Protein AF-A0A183TNG3-F1 (afdb_monomer)

Structure (mmCIF, N/CA/C/O backbone):
data_AF-A0A183TNG3-F1
#
_entry.id   AF-A0A183TNG3-F1
#
loop_
_atom_site.group_PDB
_atom_site.id
_atom_site.type_symbol
_atom_site.label_atom_id
_atom_site.label_alt_id
_atom_site.label_comp_id
_atom_site.label_asym_id
_atom_site.label_entity_id
_atom_site.label_seq_id
_atom_site.pdbx_PDB_ins_code
_atom_site.Cartn_x
_atom_site.Cartn_y
_atom_site.Cartn_z
_atom_site.occupancy
_atom_site.B_iso_or_equiv
_atom_site.auth_seq_id
_atom_site.auth_comp_id
_atom_site.auth_asym_id
_atom_site.auth_atom_id
_atom_site.pdbx_PDB_model_num
ATOM 1 N N . MET A 1 1 ? -31.917 -1.872 31.172 1.00 56.81 1 MET A N 1
ATOM 2 C CA . MET A 1 1 ? -31.545 -2.185 32.571 1.00 56.81 1 MET A CA 1
ATOM 3 C C . MET A 1 1 ? -32.582 -3.014 33.336 1.00 56.81 1 MET A C 1
ATOM 5 O O . MET A 1 1 ? -32.171 -3.814 34.157 1.00 56.81 1 MET A O 1
ATOM 9 N N . GLN A 1 2 ? -33.892 -2.928 33.056 1.00 56.03 2 GLN A N 1
ATOM 10 C CA . GLN A 1 2 ? -34.900 -3.780 33.730 1.00 56.03 2 GLN A CA 1
ATOM 11 C C . GLN A 1 2 ? -35.014 -5.216 33.170 1.00 56.03 2 GLN A C 1
ATOM 13 O O . GLN A 1 2 ? -35.558 -6.089 33.836 1.00 56.03 2 GLN A O 1
ATOM 18 N N . ALA A 1 3 ? -34.469 -5.482 31.977 1.00 56.34 3 ALA A N 1
ATOM 19 C CA . ALA A 1 3 ? -34.586 -6.781 31.306 1.00 56.34 3 ALA A CA 1
ATOM 20 C C . ALA A 1 3 ? -33.763 -7.918 31.953 1.00 56.34 3 ALA A C 1
ATOM 22 O O . ALA A 1 3 ? -34.079 -9.079 31.736 1.00 56.34 3 ALA A O 1
ATOM 23 N N . LEU A 1 4 ? -32.747 -7.606 32.771 1.00 55.75 4 LEU A N 1
ATOM 24 C CA . LEU A 1 4 ? -31.912 -8.611 33.455 1.00 55.75 4 LEU A CA 1
ATOM 25 C C . LEU A 1 4 ? -32.475 -9.053 34.820 1.00 55.75 4 LEU A C 1
ATOM 27 O O . LEU A 1 4 ? -31.998 -10.025 35.394 1.00 55.75 4 LEU A O 1
ATOM 31 N N . ARG A 1 5 ? -33.498 -8.361 35.342 1.00 50.88 5 ARG A N 1
ATOM 32 C CA . ARG A 1 5 ? -34.121 -8.648 36.650 1.00 50.88 5 ARG A CA 1
ATOM 33 C C . ARG A 1 5 ? -35.187 -9.754 36.579 1.00 50.88 5 ARG A C 1
ATOM 35 O O . ARG A 1 5 ? -35.752 -10.124 37.599 1.00 50.88 5 ARG A O 1
ATOM 42 N N . GLY A 1 6 ? -35.499 -10.247 35.377 1.00 52.78 6 GLY A N 1
ATOM 43 C CA . GLY A 1 6 ? -36.615 -11.167 35.137 1.00 52.78 6 GLY A CA 1
ATOM 44 C C . GLY A 1 6 ? -36.353 -12.635 35.486 1.00 52.78 6 GLY A C 1
ATOM 45 O O . GLY A 1 6 ? -37.317 -13.373 35.650 1.00 52.78 6 GLY A O 1
ATOM 46 N N . GLU A 1 7 ? -35.091 -13.064 35.615 1.00 54.31 7 GLU A N 1
ATOM 47 C CA . GLU A 1 7 ? -34.759 -14.504 35.665 1.00 54.31 7 GLU A CA 1
ATOM 48 C C . GLU A 1 7 ? -33.792 -14.905 36.797 1.00 54.31 7 GLU A C 1
ATOM 50 O O . GLU A 1 7 ? -33.682 -16.080 37.136 1.00 54.31 7 GLU A O 1
ATOM 55 N N . LEU A 1 8 ? -33.165 -13.934 37.468 1.00 57.00 8 LEU A N 1
ATOM 56 C CA . LEU A 1 8 ? -32.415 -14.134 38.709 1.00 57.00 8 LEU A CA 1
ATOM 57 C C . LEU A 1 8 ? -32.954 -13.156 39.758 1.00 57.00 8 LEU A C 1
ATOM 59 O O . LEU A 1 8 ? -32.945 -11.946 39.541 1.00 57.00 8 LEU A O 1
ATOM 63 N N . GLN A 1 9 ? -33.427 -13.683 40.891 1.00 64.44 9 GLN A N 1
ATOM 64 C CA . GLN A 1 9 ? -33.827 -12.928 42.089 1.00 64.44 9 GLN A CA 1
ATOM 65 C C . GLN A 1 9 ? -32.591 -12.267 42.728 1.00 64.44 9 GLN A C 1
ATOM 67 O O . GLN A 1 9 ? -32.128 -12.674 43.791 1.00 64.44 9 GLN A O 1
ATOM 72 N N . ILE A 1 10 ? -31.987 -11.303 42.035 1.00 74.62 10 ILE A N 1
ATOM 73 C CA . ILE A 1 10 ? -30.853 -10.530 42.536 1.00 74.62 10 ILE A CA 1
ATOM 74 C C . ILE A 1 10 ? -31.418 -9.516 43.524 1.00 74.62 10 ILE A C 1
ATOM 76 O O . ILE A 1 10 ? -32.287 -8.719 43.165 1.00 74.62 10 ILE A O 1
ATOM 80 N N . ASP A 1 11 ? -30.931 -9.570 44.762 1.00 83.31 11 ASP A N 1
ATOM 81 C CA . ASP A 1 11 ? -31.281 -8.598 45.791 1.00 83.31 11 ASP A CA 1
ATOM 82 C C . ASP A 1 11 ? -30.933 -7.177 45.324 1.00 83.31 11 ASP A C 1
ATOM 84 O O . ASP A 1 11 ? -29.882 -6.948 44.715 1.00 83.31 11 ASP A O 1
ATOM 88 N N . ASP A 1 12 ? -31.809 -6.211 45.606 1.00 83.31 12 ASP A N 1
ATOM 89 C CA . ASP A 1 12 ? -31.650 -4.840 45.109 1.00 83.31 12 ASP A CA 1
ATOM 90 C C . ASP A 1 12 ? -30.337 -4.208 45.601 1.00 83.31 12 ASP A C 1
ATOM 92 O O . ASP A 1 12 ? -29.764 -3.367 44.906 1.00 83.31 12 ASP A O 1
ATOM 96 N N . LYS A 1 13 ? -29.815 -4.644 46.756 1.00 85.88 13 LYS A N 1
ATOM 97 C CA . LYS A 1 13 ? -28.507 -4.222 47.265 1.00 85.88 13 LYS A CA 1
ATOM 98 C C . LYS A 1 13 ? -27.362 -4.723 46.385 1.00 85.88 13 LYS A C 1
ATOM 100 O O . LYS A 1 13 ? -26.521 -3.931 45.973 1.00 85.88 13 LYS A O 1
ATOM 105 N N . LEU A 1 14 ? -27.366 -6.012 46.043 1.00 84.75 14 LEU A N 1
ATOM 106 C CA . LEU A 1 14 ? -26.350 -6.614 45.172 1.00 84.75 14 LEU A CA 1
ATOM 107 C C . LEU A 1 14 ? -26.392 -6.008 43.768 1.00 84.75 14 LEU A C 1
ATOM 109 O O . LEU A 1 14 ? -25.353 -5.774 43.155 1.00 84.75 14 LEU A O 1
ATOM 113 N N . PHE A 1 15 ? -27.589 -5.702 43.266 1.00 87.12 15 PHE A N 1
ATOM 114 C CA . PHE A 1 15 ? -27.732 -5.034 41.977 1.00 87.12 15 PHE A CA 1
ATOM 115 C C . PHE A 1 15 ? -27.116 -3.629 41.993 1.00 87.12 15 PHE A C 1
ATOM 117 O O . PHE A 1 15 ? -26.444 -3.248 41.037 1.00 87.12 15 PHE A O 1
ATOM 124 N N . LYS A 1 16 ? -27.327 -2.856 43.067 1.00 88.25 16 LYS A N 1
ATOM 125 C CA . LYS A 1 16 ? -26.721 -1.525 43.229 1.00 88.25 16 LYS A CA 1
ATOM 126 C C . LYS A 1 16 ? -25.197 -1.607 43.295 1.00 88.25 16 LYS A C 1
ATOM 128 O O . LYS A 1 16 ? -24.540 -0.822 42.621 1.00 88.25 16 LYS A O 1
ATOM 133 N N . GLU A 1 17 ? -24.646 -2.560 44.047 1.00 89.00 17 GLU A N 1
ATOM 134 C CA . GLU A 1 17 ? -23.194 -2.772 44.145 1.00 89.00 17 GLU A CA 1
ATOM 135 C C . GLU A 1 17 ? -22.581 -3.101 42.778 1.00 89.00 17 GLU A C 1
ATOM 137 O O . GLU A 1 17 ? -21.675 -2.398 42.329 1.00 89.00 17 GLU A O 1
ATOM 142 N N . LEU A 1 18 ? -23.139 -4.088 42.069 1.00 89.75 18 LEU A N 1
ATOM 143 C CA . LEU A 1 18 ? -22.680 -4.449 40.727 1.00 89.75 18 LEU A CA 1
ATOM 144 C C . LEU A 1 18 ? -22.829 -3.281 39.750 1.00 89.75 18 LEU A C 1
ATOM 146 O O . LEU A 1 18 ? -21.926 -3.012 38.967 1.00 89.75 18 LEU A O 1
ATOM 150 N N . PHE A 1 19 ? -23.948 -2.559 39.789 1.00 89.62 19 PHE A N 1
ATOM 151 C CA . PHE A 1 19 ? -24.160 -1.414 38.910 1.00 89.62 19 PHE A CA 1
ATOM 152 C C . PHE A 1 19 ? -23.112 -0.317 39.136 1.00 89.62 19 PHE A C 1
ATOM 154 O O . PHE A 1 19 ? -22.574 0.210 38.166 1.00 89.62 19 PHE A O 1
ATOM 161 N N . LEU A 1 20 ? -22.787 -0.009 40.394 1.00 89.94 20 LEU A N 1
ATOM 162 C CA . LEU A 1 20 ? -21.773 0.984 40.748 1.00 89.94 20 LEU A CA 1
ATOM 163 C C . LEU A 1 20 ? -20.360 0.554 40.338 1.00 89.94 20 LEU A C 1
ATOM 165 O O . LEU A 1 20 ? -19.587 1.405 39.907 1.00 89.94 20 LEU A O 1
ATOM 169 N N . GLU A 1 21 ? -20.027 -0.736 40.436 1.00 90.44 21 GLU A N 1
ATOM 170 C CA . GLU A 1 21 ? -18.726 -1.279 40.011 1.00 90.44 21 GLU A CA 1
ATOM 171 C C . GLU A 1 21 ? -18.459 -1.075 38.511 1.00 90.44 21 GLU A C 1
ATOM 173 O O . GLU A 1 21 ? -17.318 -0.886 38.097 1.00 90.44 21 GLU A O 1
ATOM 178 N N . HIS A 1 22 ? -19.511 -1.058 37.689 1.00 88.06 22 HIS A N 1
ATOM 179 C CA . HIS A 1 22 ? -19.392 -0.880 36.240 1.00 88.06 22 HIS A CA 1
ATOM 180 C C . HIS A 1 22 ? -19.332 0.593 35.799 1.00 88.06 22 HIS A C 1
ATOM 182 O O . HIS A 1 22 ? -19.188 0.866 34.604 1.00 88.06 22 HIS A O 1
ATOM 188 N N . LEU A 1 23 ? -19.461 1.552 36.722 1.00 89.44 23 LEU A N 1
ATOM 189 C CA . LEU A 1 23 ? -19.394 2.977 36.407 1.00 89.44 23 LEU A CA 1
ATOM 190 C C . LEU A 1 23 ? -17.958 3.513 36.526 1.00 89.44 23 LEU A C 1
ATOM 192 O O . LEU A 1 23 ? -17.181 3.031 37.348 1.00 89.44 23 LEU A O 1
ATOM 196 N N . PRO A 1 24 ? -17.593 4.556 35.755 1.00 89.50 24 PRO A N 1
ATOM 197 C CA . PRO A 1 24 ? -16.332 5.264 35.954 1.00 89.50 24 PRO A CA 1
ATOM 198 C C . PRO A 1 24 ? -16.188 5.759 37.398 1.00 89.50 24 PRO A C 1
ATOM 200 O O . PRO A 1 24 ? -17.165 6.222 37.991 1.00 89.50 24 PRO A O 1
ATOM 203 N N . THR A 1 25 ? -14.969 5.721 37.942 1.00 87.81 25 THR A N 1
ATOM 204 C CA . THR A 1 25 ? -14.667 6.020 39.356 1.00 87.81 25 THR A CA 1
ATOM 205 C C . THR A 1 25 ? -15.239 7.362 39.826 1.00 8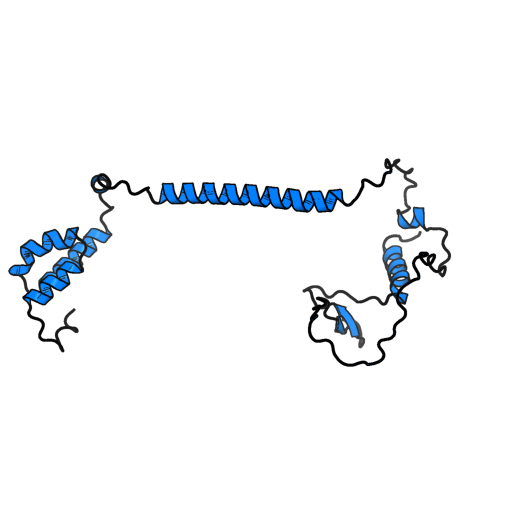7.81 25 THR A C 1
ATOM 207 O O . THR A 1 25 ? -15.785 7.463 40.924 1.00 87.81 25 THR A O 1
ATOM 210 N N . ASP A 1 26 ? -15.200 8.385 38.976 1.00 87.25 26 ASP A N 1
ATOM 211 C CA . ASP A 1 26 ? -15.734 9.715 39.290 1.00 87.25 26 ASP A CA 1
ATOM 212 C C . ASP A 1 26 ? -17.260 9.708 39.491 1.00 87.25 26 ASP A C 1
ATOM 214 O O . ASP A 1 26 ? -17.791 10.418 40.340 1.00 87.25 26 ASP A O 1
ATOM 218 N N . VAL A 1 27 ? -17.980 8.878 38.732 1.00 90.94 27 VAL A N 1
ATOM 219 C CA . VAL A 1 27 ? -19.432 8.706 38.873 1.00 90.94 27 VAL A CA 1
ATOM 220 C C . VAL A 1 27 ? -19.736 7.784 40.053 1.00 90.94 27 VAL A C 1
ATOM 222 O O . VAL A 1 27 ? -20.628 8.072 40.849 1.00 90.94 27 VAL A O 1
ATOM 225 N N . GLN A 1 28 ? -18.963 6.706 40.207 1.00 92.38 28 GLN A N 1
ATOM 226 C CA . GLN A 1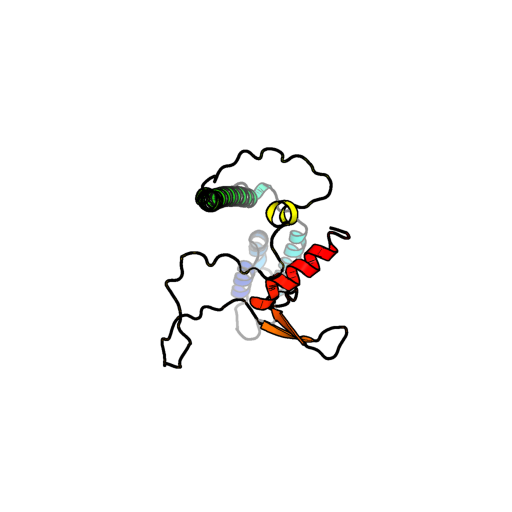 28 ? -19.108 5.735 41.289 1.00 92.38 28 GLN A CA 1
ATOM 227 C C . GLN A 1 28 ? -18.952 6.387 42.669 1.00 92.38 28 GLN A C 1
ATOM 229 O O . GLN A 1 28 ? -19.774 6.144 43.545 1.00 92.38 28 GLN A O 1
ATOM 234 N N . THR A 1 29 ? -17.942 7.239 42.866 1.00 88.19 29 THR A N 1
ATOM 235 C CA . THR A 1 29 ? -17.688 7.921 44.151 1.00 88.19 29 THR A CA 1
ATOM 236 C C . THR A 1 29 ? -18.855 8.803 44.593 1.00 88.19 29 THR A C 1
ATOM 238 O O . THR A 1 29 ? -19.233 8.791 45.763 1.00 88.19 29 THR A O 1
ATOM 241 N N . ILE A 1 30 ? -19.469 9.528 43.657 1.00 89.81 30 ILE A N 1
ATOM 242 C CA . ILE A 1 30 ? -20.620 10.393 43.931 1.00 89.81 30 ILE A CA 1
ATOM 243 C C . ILE A 1 30 ? -21.865 9.539 44.191 1.00 89.81 30 ILE A C 1
ATOM 245 O O . ILE A 1 30 ? -22.558 9.730 45.192 1.00 89.81 30 ILE A O 1
ATOM 249 N N . LEU A 1 31 ? -22.139 8.567 43.318 1.00 90.75 31 LEU A N 1
ATOM 250 C CA . LEU A 1 31 ? -23.351 7.758 43.396 1.00 90.75 31 LEU A CA 1
ATOM 251 C C . LEU A 1 31 ? -23.341 6.751 44.545 1.00 90.75 31 LEU A C 1
ATOM 253 O O . LEU A 1 31 ? -24.411 6.467 45.074 1.00 90.75 31 LEU A O 1
ATOM 257 N N . ALA A 1 32 ? -22.178 6.259 44.979 1.00 87.31 32 ALA A N 1
ATOM 258 C CA . ALA A 1 32 ? -22.066 5.357 46.125 1.00 87.31 32 ALA A CA 1
ATOM 259 C C . ALA A 1 32 ? -22.711 5.962 47.379 1.00 87.31 32 ALA A C 1
ATOM 261 O O . ALA A 1 32 ? -23.459 5.270 48.066 1.00 87.31 32 ALA A O 1
ATOM 262 N N . SER A 1 33 ? -22.521 7.268 47.604 1.00 85.81 33 SER A N 1
ATOM 263 C CA . SER A 1 33 ? -23.080 7.983 48.759 1.00 85.81 33 SER A CA 1
ATOM 264 C C . SER A 1 33 ? -24.608 8.133 48.740 1.00 85.81 33 SER A C 1
ATOM 266 O O . SER A 1 33 ? -25.219 8.219 49.797 1.00 85.81 33 SER A O 1
ATOM 268 N N . VAL A 1 34 ? -25.231 8.147 47.556 1.00 84.69 34 VAL A N 1
ATOM 269 C CA . VAL A 1 34 ? -26.684 8.364 47.377 1.00 84.69 34 VAL A CA 1
ATOM 270 C C . VAL A 1 34 ? -27.412 7.056 47.022 1.00 84.69 34 VAL A C 1
ATOM 272 O O . VAL A 1 34 ? -28.636 7.004 46.920 1.00 84.69 34 VAL A O 1
ATOM 275 N N . SER A 1 35 ? -26.664 5.973 46.796 1.00 82.88 35 SER A N 1
ATOM 276 C CA . SER A 1 35 ? -27.204 4.709 46.292 1.00 82.88 35 SER A CA 1
ATOM 277 C C . SER A 1 35 ? -28.127 3.996 47.282 1.00 82.88 35 SER A C 1
ATOM 279 O O . SER A 1 35 ? -29.057 3.308 46.850 1.00 82.88 35 SER A O 1
ATOM 281 N N . GLU A 1 36 ? -27.921 4.166 48.590 1.00 83.31 36 GLU A N 1
ATOM 282 C CA . GLU A 1 36 ? -28.738 3.529 49.631 1.00 83.31 36 GLU A CA 1
ATOM 283 C C . GLU A 1 36 ? -30.183 4.057 49.613 1.00 83.31 36 GLU A C 1
ATOM 285 O O . GLU A 1 36 ? -31.122 3.258 49.623 1.00 83.31 36 GLU A O 1
ATOM 290 N N . ASP A 1 37 ? -30.360 5.366 49.420 1.00 80.31 37 ASP A N 1
ATOM 291 C CA . ASP A 1 37 ? -31.653 6.061 49.515 1.00 80.31 37 ASP A CA 1
ATOM 292 C C . ASP A 1 37 ? -32.506 6.013 48.234 1.00 80.31 37 ASP A C 1
ATOM 294 O O . ASP A 1 37 ? -33.668 6.428 48.227 1.00 80.31 37 ASP A O 1
ATOM 298 N N . LEU A 1 38 ? -31.952 5.522 47.121 1.00 84.38 38 LEU A N 1
ATOM 299 C CA . LEU A 1 38 ? -32.595 5.592 45.806 1.00 84.38 38 LEU A CA 1
ATOM 300 C C . LEU A 1 38 ? -33.002 4.229 45.247 1.00 84.38 38 LEU A C 1
ATOM 302 O O . LEU A 1 38 ? -32.375 3.199 45.493 1.00 84.38 38 LEU A O 1
ATOM 306 N N . SER A 1 39 ? -34.056 4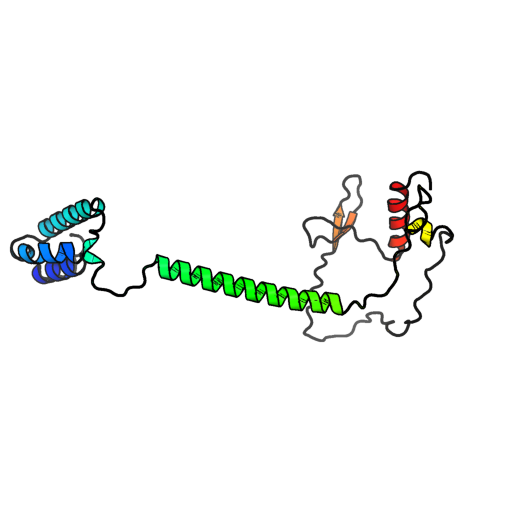.222 44.427 1.00 89.19 39 SER A N 1
ATOM 307 C CA . SER A 1 39 ? -34.421 3.044 43.637 1.00 89.19 39 SER A CA 1
ATOM 308 C C . SER A 1 39 ? -33.413 2.809 42.509 1.00 89.19 39 SER A C 1
ATOM 310 O O . SER A 1 39 ? -32.832 3.752 41.968 1.00 89.19 39 SER A O 1
ATOM 312 N N . VAL A 1 40 ? -33.253 1.548 42.103 1.00 87.44 40 VAL A N 1
ATOM 313 C CA . VAL A 1 40 ? -32.344 1.135 41.018 1.00 87.44 40 VAL A CA 1
ATOM 314 C C . VAL A 1 40 ? -32.580 1.932 39.729 1.00 87.44 40 VAL A C 1
ATOM 316 O O . VAL A 1 40 ? -31.636 2.401 39.100 1.00 87.44 40 VAL A O 1
ATOM 319 N N . SER A 1 41 ? -33.846 2.138 39.355 1.00 88.81 41 SER A N 1
ATOM 320 C CA . SER A 1 41 ? -34.207 2.901 38.156 1.00 88.81 41 SER A CA 1
ATOM 321 C C . SER A 1 41 ? -33.756 4.361 38.239 1.00 88.81 41 SER A C 1
ATOM 323 O O . SER A 1 41 ? -33.277 4.907 37.249 1.00 88.81 41 SER A O 1
ATOM 325 N N . LYS A 1 42 ? -33.882 4.995 39.413 1.00 89.81 42 LYS A N 1
ATOM 326 C CA . LYS A 1 42 ? -33.483 6.396 39.589 1.00 89.81 42 LYS A CA 1
ATOM 327 C C . LYS A 1 42 ? -31.967 6.552 39.657 1.00 89.81 42 LYS A C 1
ATOM 329 O O . LYS A 1 42 ? -31.434 7.507 39.101 1.00 89.81 42 LYS A O 1
ATOM 334 N N . LEU A 1 43 ? -31.284 5.597 40.287 1.00 91.12 43 LEU A N 1
ATOM 335 C CA . LEU A 1 43 ? -29.826 5.530 40.319 1.00 91.12 43 LEU A CA 1
ATOM 336 C C . LEU A 1 43 ? -29.243 5.430 38.901 1.00 91.12 43 LEU A C 1
ATOM 338 O O . LEU A 1 43 ? -28.326 6.177 38.566 1.00 91.12 43 LEU A O 1
ATOM 342 N N . ALA A 1 44 ? -29.828 4.577 38.053 1.00 91.56 44 ALA A N 1
ATOM 343 C CA . ALA A 1 44 ? -29.438 4.454 36.650 1.00 91.56 44 ALA A CA 1
ATOM 344 C C . ALA A 1 44 ? -29.674 5.752 35.861 1.00 91.56 44 ALA A C 1
ATOM 346 O O . ALA A 1 44 ? -28.782 6.208 35.155 1.00 91.56 44 ALA A O 1
ATOM 347 N N . GLU A 1 45 ? -30.828 6.402 36.047 1.00 93.38 45 GLU A N 1
ATOM 348 C CA . GLU A 1 45 ? -31.117 7.684 35.391 1.00 93.38 45 GLU A CA 1
ATOM 349 C C . GLU A 1 45 ? -30.106 8.780 35.784 1.00 93.38 45 GLU A C 1
ATOM 351 O O . GLU A 1 45 ? -29.695 9.580 34.945 1.00 93.38 45 GLU A O 1
ATOM 356 N N . MET A 1 46 ? -29.689 8.839 37.055 1.00 91.50 46 MET A N 1
ATOM 357 C CA . MET A 1 46 ? -28.675 9.807 37.493 1.00 91.50 46 MET A CA 1
ATOM 358 C C . MET A 1 46 ? -27.293 9.492 36.920 1.00 91.50 46 MET A C 1
ATOM 360 O O . MET A 1 46 ? -26.599 10.418 36.502 1.00 91.50 46 MET A O 1
ATOM 364 N N . ALA A 1 47 ? -26.915 8.213 36.855 1.00 92.31 47 ALA A N 1
ATOM 365 C CA . ALA A 1 47 ? -25.674 7.788 36.217 1.00 92.31 47 ALA A CA 1
ATOM 366 C C . ALA A 1 47 ? -25.635 8.197 34.738 1.00 92.31 47 ALA A C 1
ATOM 368 O O . ALA A 1 47 ? -24.663 8.815 34.309 1.00 92.31 47 ALA A O 1
ATOM 369 N N . ASP A 1 48 ? -26.712 7.946 33.988 1.00 93.06 48 ASP A N 1
ATOM 370 C CA . ASP A 1 48 ? -26.812 8.320 32.572 1.00 93.06 48 ASP A CA 1
ATOM 371 C C . ASP A 1 48 ? -26.640 9.834 32.375 1.00 93.06 48 ASP A C 1
ATOM 373 O O . ASP A 1 48 ? -25.860 10.268 31.526 1.00 93.06 48 ASP A O 1
ATOM 377 N N . ARG A 1 49 ? -27.288 10.652 33.217 1.00 90.25 49 ARG A N 1
ATOM 378 C CA . ARG A 1 49 ? -27.144 12.118 33.175 1.00 90.25 49 ARG A CA 1
ATOM 379 C C . ARG A 1 49 ? -25.726 12.585 33.507 1.00 90.25 49 ARG A C 1
ATOM 381 O O . ARG A 1 49 ? -25.225 13.512 32.879 1.00 90.25 49 ARG A O 1
ATOM 388 N N . MET A 1 50 ? -25.066 11.967 34.484 1.00 90.19 50 MET A N 1
ATOM 389 C CA . MET A 1 50 ? -23.683 12.307 34.838 1.00 90.19 50 MET A CA 1
ATOM 390 C C . MET A 1 50 ? -22.699 11.934 33.724 1.00 90.19 50 MET A C 1
ATOM 392 O O . MET A 1 50 ? -21.783 12.704 33.429 1.00 90.19 50 MET A O 1
ATOM 396 N N . LEU A 1 51 ? -22.916 10.792 33.070 1.00 88.69 51 LEU A N 1
ATOM 397 C CA . LEU A 1 51 ? -22.126 10.353 31.920 1.00 88.69 51 LEU A CA 1
ATOM 398 C C . LEU A 1 51 ? -22.345 11.251 30.694 1.00 88.69 51 LEU A C 1
ATOM 400 O O . LEU A 1 51 ? -21.406 11.505 29.938 1.00 88.69 51 LEU A O 1
ATOM 404 N N . GLU A 1 52 ? -23.560 11.767 30.500 1.00 88.25 52 GLU A N 1
ATOM 405 C CA . GLU A 1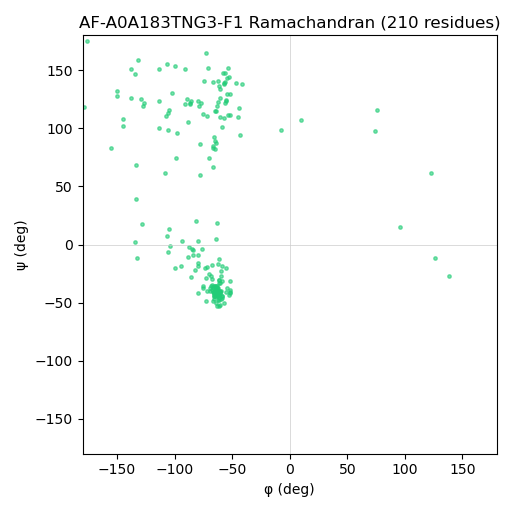 52 ? -23.854 12.753 29.459 1.00 88.25 52 GLU A CA 1
ATOM 406 C C . GLU A 1 52 ? -23.105 14.070 29.706 1.00 88.25 52 GLU A C 1
ATOM 408 O O . GLU A 1 52 ? -22.493 14.603 28.784 1.00 88.25 52 GLU A O 1
ATOM 413 N N . VAL A 1 53 ? -23.048 14.550 30.953 1.00 83.75 53 VAL A N 1
ATOM 414 C CA . VAL A 1 53 ? -22.272 15.751 31.310 1.00 83.75 53 VAL A CA 1
ATOM 415 C C . VAL A 1 53 ? -20.766 15.524 31.142 1.00 83.75 53 VAL A C 1
ATOM 417 O O . VAL A 1 53 ? -20.079 16.397 30.610 1.00 83.75 53 VAL A O 1
ATOM 420 N N . GLN A 1 54 ? -20.242 14.354 31.527 1.00 75.06 54 GLN A N 1
ATOM 421 C CA . GLN A 1 54 ? -18.825 14.018 31.336 1.00 75.06 54 GLN A CA 1
ATOM 422 C C . GLN A 1 54 ? -18.404 14.010 29.864 1.00 75.06 54 GLN A C 1
ATOM 424 O O . GLN A 1 54 ? -17.286 14.418 29.563 1.00 75.06 54 GLN A O 1
ATOM 429 N N . ARG A 1 55 ? -19.285 13.626 28.928 1.00 69.81 55 ARG A N 1
ATOM 430 C CA . ARG A 1 55 ? -18.980 13.682 27.485 1.00 69.81 55 ARG A CA 1
ATOM 431 C C . ARG A 1 55 ? -18.648 15.087 26.979 1.00 69.81 55 ARG A C 1
ATOM 433 O O . ARG A 1 55 ? -17.981 15.208 25.954 1.00 69.81 55 ARG A O 1
ATOM 440 N N . PHE A 1 56 ? -19.099 16.126 27.679 1.00 66.12 56 PHE A N 1
ATOM 441 C CA . PHE A 1 56 ? -18.839 17.523 27.333 1.00 66.12 56 PHE A CA 1
ATOM 442 C C . PHE A 1 56 ? -17.776 18.183 28.222 1.00 66.12 56 PHE A C 1
ATOM 444 O O . PHE A 1 56 ? -17.442 19.349 28.009 1.00 66.12 56 PHE A O 1
ATOM 451 N N . GLN A 1 57 ? -17.227 17.461 29.201 1.00 65.62 57 GLN A N 1
ATOM 452 C CA . GLN A 1 57 ? -16.141 17.945 30.048 1.00 65.62 57 GLN A CA 1
ATOM 453 C C . GLN A 1 57 ? -14.796 17.559 29.407 1.00 65.62 57 GLN A C 1
ATOM 455 O O . GLN A 1 57 ? -14.535 16.371 29.208 1.00 65.62 57 GLN A O 1
ATOM 460 N N . PRO A 1 58 ? -13.911 18.516 29.076 1.00 58.66 58 PRO A N 1
ATOM 461 C CA . PRO A 1 58 ? -12.532 18.171 28.761 1.00 58.66 58 PRO A CA 1
ATOM 462 C C . PRO A 1 58 ? -11.882 17.544 30.008 1.00 58.66 58 PRO A C 1
ATOM 464 O O . PRO A 1 58 ? -12.141 18.017 31.118 1.00 58.66 58 PRO A O 1
ATOM 467 N N . PRO A 1 59 ? -11.048 16.496 29.868 1.00 59.78 59 PRO A N 1
ATOM 468 C CA . PRO A 1 59 ? -10.383 15.882 31.011 1.00 59.78 59 PRO A CA 1
ATOM 469 C C . PRO A 1 59 ? -9.592 16.945 31.781 1.00 59.78 59 PRO A C 1
ATOM 471 O O . PRO A 1 59 ? -8.768 17.665 31.212 1.00 59.78 59 PRO A O 1
ATOM 474 N N . SER A 1 60 ? -9.879 17.068 33.078 1.00 56.94 60 SER A N 1
ATOM 475 C CA . SER A 1 60 ? -9.215 18.027 33.955 1.00 56.94 60 SER A CA 1
ATOM 476 C C . SER A 1 60 ? -7.720 17.710 34.036 1.00 56.94 60 SER A C 1
ATOM 478 O O . SER A 1 60 ? -7.311 16.619 34.432 1.00 56.94 60 SER A O 1
ATOM 480 N N . ILE A 1 61 ? -6.895 18.693 33.673 1.00 56.47 61 ILE A N 1
ATOM 481 C CA . ILE A 1 61 ? -5.430 18.587 33.547 1.00 56.47 61 ILE A CA 1
ATOM 482 C C . ILE A 1 61 ? -4.758 18.239 34.896 1.00 56.47 61 ILE A C 1
ATOM 484 O O . ILE A 1 61 ? -3.623 17.767 34.931 1.00 56.47 61 ILE A O 1
ATOM 488 N N . ALA A 1 62 ? -5.460 18.417 36.020 1.00 54.34 62 ALA A N 1
ATOM 489 C CA . ALA A 1 62 ? -4.918 18.228 37.364 1.00 54.34 62 ALA A CA 1
ATOM 490 C C . ALA A 1 62 ? -4.693 16.756 37.774 1.00 54.34 62 ALA A C 1
ATOM 492 O O . ALA A 1 62 ? -3.893 16.500 38.672 1.00 54.34 62 ALA A O 1
ATOM 493 N N . GLN A 1 63 ? -5.345 15.777 37.133 1.00 48.25 63 GLN A N 1
ATOM 494 C CA . GLN A 1 63 ? -5.226 14.359 37.525 1.00 48.25 63 GLN A CA 1
ATOM 495 C C . GLN A 1 63 ? -4.056 13.614 3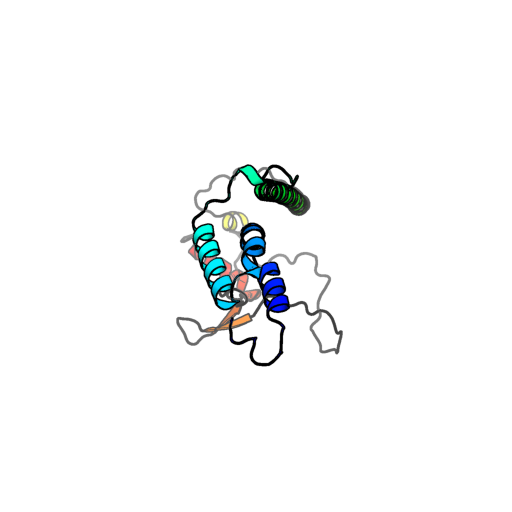6.861 1.00 48.25 63 GLN A C 1
ATOM 497 O O . GLN A 1 63 ? -3.800 12.458 37.185 1.00 48.25 63 GLN A O 1
ATOM 502 N N . LEU A 1 64 ? -3.287 14.268 35.985 1.00 45.38 64 LEU A N 1
ATOM 503 C CA . LEU A 1 64 ? -2.122 13.659 35.327 1.00 45.38 64 LEU A CA 1
ATOM 504 C C . LEU A 1 64 ? -0.860 13.612 36.213 1.00 45.38 64 LEU A C 1
ATOM 506 O O . LEU A 1 64 ? 0.193 13.179 35.755 1.00 45.38 64 LEU A O 1
ATOM 510 N N . SER A 1 65 ? -0.933 14.049 37.477 1.00 51.81 65 SER A N 1
ATOM 511 C CA . SER A 1 65 ? 0.262 14.284 38.301 1.00 51.81 65 SER A CA 1
ATOM 512 C C . SER A 1 65 ? 0.717 13.110 39.189 1.00 51.81 65 SER A C 1
ATOM 514 O O . SER A 1 65 ? 1.685 13.273 39.931 1.00 51.81 65 SER A O 1
ATOM 516 N N . THR A 1 66 ? 0.083 11.934 39.138 1.00 48.34 66 THR A N 1
ATOM 517 C CA . THR A 1 66 ? 0.448 10.782 39.999 1.00 48.34 66 THR A CA 1
ATOM 518 C C . THR A 1 66 ? 0.556 9.444 39.263 1.00 48.34 66 THR A C 1
ATOM 520 O O . THR A 1 66 ? 0.205 8.394 39.794 1.00 48.34 66 THR A O 1
ATOM 523 N N . SER A 1 67 ? 1.108 9.433 38.050 1.00 45.53 67 SER A N 1
ATOM 524 C CA . SER A 1 67 ? 1.638 8.192 37.468 1.00 45.53 67 SER A CA 1
ATOM 525 C C . SER A 1 67 ? 2.799 8.484 36.510 1.00 45.53 67 SER A C 1
ATOM 527 O O . SER A 1 67 ? 2.666 9.352 35.649 1.00 45.53 67 SER A O 1
ATOM 529 N N . PRO A 1 68 ? 3.946 7.778 36.608 1.00 52.28 68 PRO A N 1
ATOM 530 C CA . PRO A 1 68 ? 4.997 7.839 35.600 1.00 52.28 68 PRO A CA 1
ATOM 531 C C . PRO A 1 68 ? 4.570 6.975 34.406 1.00 52.28 68 PRO A C 1
ATOM 533 O O . PRO A 1 68 ? 5.199 5.972 34.082 1.00 52.28 68 PRO A O 1
ATOM 536 N N . LEU A 1 69 ? 3.440 7.313 33.784 1.00 49.56 69 LEU A N 1
ATOM 537 C CA . LEU A 1 69 ? 3.021 6.698 32.537 1.00 49.56 69 LEU A CA 1
ATOM 538 C C . LEU A 1 69 ? 3.649 7.530 31.424 1.00 49.56 69 LEU A C 1
ATOM 540 O O . LEU A 1 69 ? 3.242 8.667 31.187 1.00 49.56 69 LEU A O 1
ATOM 544 N N . LEU A 1 70 ? 4.690 6.982 30.791 1.00 55.81 70 LEU A N 1
ATOM 545 C CA . LEU A 1 70 ? 5.269 7.535 29.568 1.00 55.81 70 LEU A CA 1
ATOM 546 C C . LEU A 1 70 ? 4.120 7.917 28.641 1.00 55.81 70 LEU A C 1
ATOM 548 O O . LEU A 1 70 ? 3.295 7.073 28.286 1.00 55.81 70 LEU A O 1
ATOM 552 N N . THR A 1 71 ? 4.019 9.209 28.338 1.00 65.44 71 THR A N 1
ATOM 553 C CA . THR A 1 71 ? 2.879 9.726 27.590 1.00 65.44 71 THR A CA 1
ATOM 554 C C . THR A 1 71 ? 2.756 8.960 26.262 1.00 65.44 71 THR A C 1
ATOM 556 O O . THR A 1 71 ? 3.778 8.560 25.691 1.00 65.44 71 THR A O 1
ATOM 559 N N . PRO A 1 72 ? 1.537 8.745 25.733 1.00 65.62 72 PRO A N 1
ATOM 560 C CA . PRO A 1 72 ? 1.344 8.032 24.467 1.00 65.62 72 PRO A CA 1
ATOM 561 C C . PRO A 1 72 ? 2.210 8.603 23.337 1.00 65.62 72 PRO A C 1
ATOM 563 O O . PRO A 1 72 ? 2.692 7.868 22.481 1.00 65.62 72 PRO A O 1
ATOM 566 N N . ASN A 1 73 ? 2.469 9.910 23.384 1.00 66.25 73 ASN A N 1
ATOM 567 C CA . ASN A 1 73 ? 3.284 10.620 22.412 1.00 66.25 73 ASN A CA 1
ATOM 568 C C . ASN A 1 73 ? 4.776 10.281 22.536 1.00 66.25 73 ASN A C 1
ATOM 570 O O . ASN A 1 73 ? 5.413 10.068 21.511 1.00 66.25 73 ASN A O 1
ATOM 574 N N . GLU A 1 74 ? 5.326 10.150 23.748 1.00 75.94 74 GLU A N 1
ATOM 575 C CA . GLU A 1 74 ? 6.720 9.718 23.955 1.00 75.94 74 GLU A CA 1
ATOM 576 C C . GLU A 1 74 ? 6.941 8.288 23.451 1.00 75.94 74 GLU A C 1
ATOM 578 O O . GLU A 1 74 ? 7.939 8.001 22.788 1.00 75.94 74 GLU A O 1
ATOM 583 N N . HIS A 1 75 ? 5.980 7.389 23.690 1.00 81.94 75 HIS A N 1
ATOM 584 C CA . HIS A 1 75 ? 6.032 6.031 23.148 1.00 81.94 75 HIS A CA 1
ATOM 585 C C . HIS A 1 75 ? 5.962 6.030 21.612 1.00 81.94 75 HIS A C 1
ATOM 587 O O . HIS A 1 75 ? 6.739 5.332 20.963 1.00 81.94 75 HIS A O 1
ATOM 593 N N . LEU A 1 76 ? 5.087 6.847 21.015 1.00 87.56 76 LEU A N 1
ATOM 594 C CA . LEU A 1 76 ? 4.982 6.987 19.558 1.00 87.56 76 LEU A CA 1
ATOM 595 C C . LEU A 1 76 ? 6.251 7.580 18.933 1.00 87.56 76 LEU A C 1
ATOM 597 O O . LEU A 1 76 ? 6.710 7.087 17.904 1.00 87.56 76 LEU A O 1
ATOM 601 N N . VAL A 1 77 ? 6.849 8.599 19.557 1.00 88.06 77 VAL A N 1
ATOM 602 C CA . VAL A 1 77 ? 8.113 9.203 19.108 1.00 88.06 77 VAL A CA 1
ATOM 603 C C . VAL A 1 77 ? 9.252 8.197 19.236 1.00 88.06 77 VAL A C 1
ATOM 605 O O . VAL A 1 77 ? 10.008 8.012 18.286 1.00 88.06 77 VAL A O 1
ATOM 608 N N . THR A 1 78 ? 9.333 7.472 20.352 1.00 88.06 78 THR A N 1
ATOM 609 C CA . THR A 1 78 ? 10.345 6.426 20.561 1.00 88.06 78 THR A CA 1
ATOM 610 C C . THR A 1 78 ? 10.198 5.301 19.536 1.00 88.06 78 THR A C 1
ATOM 612 O O . THR A 1 78 ? 11.187 4.859 18.954 1.00 88.06 78 THR A O 1
ATOM 615 N N . GLN A 1 79 ? 8.966 4.877 19.244 1.00 91.19 79 GLN A N 1
ATOM 616 C CA . GLN A 1 79 ? 8.681 3.867 18.227 1.00 91.19 79 GLN A CA 1
ATOM 617 C C . GLN A 1 79 ? 9.016 4.369 16.814 1.00 91.19 79 GLN A C 1
ATOM 619 O O . GLN A 1 79 ? 9.560 3.616 16.009 1.00 91.19 79 GLN A O 1
ATOM 624 N N . MET A 1 80 ? 8.773 5.647 16.512 1.00 92.88 80 MET A N 1
ATOM 625 C CA . MET A 1 80 ? 9.169 6.266 15.244 1.00 92.88 80 MET A CA 1
ATOM 626 C C . MET A 1 80 ? 10.697 6.332 15.102 1.00 92.88 80 MET A C 1
ATOM 628 O O . MET A 1 80 ? 11.236 5.967 14.058 1.00 92.88 80 MET A O 1
ATOM 632 N N . VAL A 1 81 ? 11.414 6.724 16.159 1.00 93.38 81 VAL A N 1
ATOM 633 C CA . VAL A 1 81 ? 12.886 6.733 16.187 1.00 93.38 81 VAL A CA 1
ATOM 634 C C . VAL A 1 81 ? 13.442 5.316 16.008 1.00 93.38 81 VAL A C 1
ATOM 636 O O . VAL A 1 81 ? 14.327 5.110 15.181 1.00 93.38 81 VAL A O 1
ATOM 639 N N . ALA A 1 82 ? 12.875 4.316 16.686 1.00 93.19 82 ALA A N 1
ATOM 640 C CA . ALA A 1 82 ? 13.273 2.919 16.524 1.00 93.19 82 ALA A CA 1
ATOM 641 C C . ALA A 1 82 ? 13.031 2.409 15.090 1.00 93.19 82 ALA A C 1
ATOM 643 O O . ALA A 1 82 ? 13.943 1.873 14.466 1.00 93.19 82 ALA A O 1
ATOM 644 N N . MET A 1 83 ? 11.848 2.650 14.511 1.00 94.00 83 MET A N 1
ATOM 645 C CA . MET A 1 83 ? 11.555 2.257 13.126 1.00 94.00 83 MET A CA 1
ATOM 646 C C . MET A 1 83 ? 12.459 2.966 12.108 1.00 94.00 83 MET A C 1
ATOM 648 O O . MET A 1 83 ? 12.876 2.353 11.126 1.00 94.00 83 MET A O 1
ATOM 652 N N . THR A 1 84 ? 12.800 4.242 12.323 1.00 94.44 84 THR A N 1
ATOM 653 C CA . THR A 1 84 ? 13.727 4.958 11.428 1.00 94.44 84 THR A CA 1
ATOM 654 C C . THR A 1 84 ? 15.158 4.424 11.516 1.00 94.44 84 THR A C 1
ATOM 656 O O . THR A 1 84 ? 15.821 4.326 10.480 1.00 94.44 84 THR A O 1
ATOM 659 N N . ALA A 1 85 ? 15.614 4.004 12.700 1.00 93.69 85 ALA A N 1
ATOM 660 C CA . ALA A 1 85 ? 16.897 3.324 12.870 1.00 93.69 85 ALA A CA 1
ATOM 661 C C . ALA A 1 85 ? 16.919 1.959 12.157 1.00 93.69 85 ALA A C 1
ATOM 663 O O . ALA A 1 85 ? 17.868 1.662 11.427 1.00 93.69 85 ALA A O 1
ATOM 664 N N . GLU A 1 86 ? 15.842 1.175 12.270 1.00 94.44 86 GLU A N 1
ATOM 665 C CA . GLU A 1 86 ? 15.683 -0.093 11.544 1.00 94.44 86 GLU A CA 1
ATOM 666 C C . GLU A 1 86 ? 15.672 0.119 10.020 1.00 94.44 86 GLU A C 1
ATOM 668 O O . GLU A 1 86 ? 16.357 -0.588 9.280 1.00 94.44 86 GLU A O 1
ATOM 673 N N . MET A 1 87 ? 14.983 1.154 9.519 1.00 94.31 87 MET A N 1
ATOM 674 C CA . MET A 1 87 ? 15.021 1.502 8.092 1.00 94.31 87 MET A CA 1
ATOM 675 C C . MET A 1 87 ? 16.418 1.924 7.625 1.00 94.31 87 MET A C 1
ATOM 677 O O . MET A 1 87 ? 16.807 1.600 6.501 1.00 94.31 87 MET A O 1
ATOM 681 N N . ALA A 1 88 ? 17.179 2.651 8.447 1.00 91.62 88 ALA A N 1
ATOM 682 C CA . ALA A 1 88 ? 18.557 3.017 8.129 1.00 91.62 88 ALA A CA 1
ATOM 683 C C . ALA A 1 88 ? 19.467 1.777 8.072 1.00 91.62 88 ALA A C 1
ATOM 685 O O . ALA A 1 88 ? 20.249 1.637 7.129 1.00 91.62 88 ALA A O 1
ATOM 686 N N . SER A 1 89 ? 19.301 0.843 9.014 1.00 94.00 89 SER A N 1
ATOM 687 C CA . SER A 1 89 ? 20.001 -0.447 9.040 1.00 94.00 89 SER A CA 1
ATOM 688 C C . SER A 1 89 ? 19.673 -1.304 7.810 1.00 94.00 89 SER A C 1
ATOM 690 O O . SER A 1 89 ? 20.576 -1.755 7.103 1.00 94.00 89 SER A O 1
ATOM 692 N N . LEU A 1 90 ? 18.390 -1.440 7.458 1.00 94.44 90 LEU A N 1
ATOM 693 C CA . LEU A 1 90 ? 17.945 -2.161 6.260 1.00 94.44 90 LEU A CA 1
ATOM 694 C C . LEU A 1 90 ? 18.471 -1.529 4.966 1.00 94.44 90 LEU A C 1
ATOM 696 O O . LEU A 1 90 ? 18.925 -2.241 4.068 1.00 94.44 90 LEU A O 1
ATOM 700 N N . LYS A 1 91 ? 18.467 -0.192 4.859 1.00 92.12 91 LYS A N 1
ATOM 701 C CA . LYS A 1 91 ? 19.068 0.519 3.717 1.00 92.12 91 LYS A CA 1
ATOM 702 C C . LYS A 1 91 ? 20.562 0.231 3.600 1.00 92.12 91 LYS A C 1
ATOM 704 O O . LYS A 1 91 ? 21.047 0.021 2.488 1.00 92.12 91 LYS A O 1
ATOM 709 N N . LEU A 1 92 ? 21.278 0.181 4.722 1.00 90.06 92 LEU A N 1
ATOM 710 C CA . LEU A 1 92 ? 22.698 -0.161 4.751 1.00 90.06 92 LEU A CA 1
ATOM 711 C C . LEU A 1 92 ? 22.935 -1.617 4.319 1.00 90.06 92 LEU A C 1
ATOM 713 O O . LEU A 1 92 ? 23.821 -1.879 3.506 1.00 90.06 92 LEU A O 1
ATOM 717 N N . GLN A 1 93 ? 22.110 -2.560 4.778 1.00 89.44 93 GLN A N 1
ATOM 718 C CA . GLN A 1 93 ? 22.175 -3.959 4.345 1.00 89.44 93 GLN A CA 1
ATOM 719 C C . GLN A 1 93 ? 21.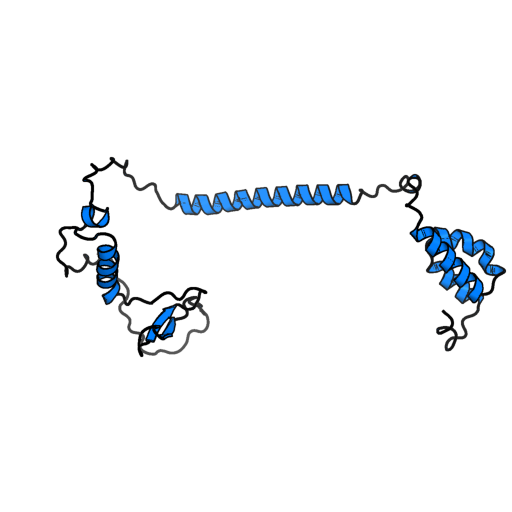893 -4.111 2.843 1.00 89.44 93 GLN A C 1
ATOM 721 O O . GLN A 1 93 ? 22.630 -4.809 2.147 1.00 89.44 93 GLN A O 1
ATOM 726 N N . LEU A 1 94 ? 20.891 -3.409 2.305 1.00 86.69 94 LEU A N 1
ATOM 727 C CA . LEU A 1 94 ? 20.623 -3.387 0.864 1.00 86.69 94 LEU A CA 1
ATOM 728 C C . LEU A 1 94 ? 21.773 -2.752 0.073 1.00 86.69 94 LEU A C 1
ATOM 730 O O . LEU A 1 94 ? 22.129 -3.264 -0.989 1.00 86.69 94 LEU A O 1
ATOM 734 N N . ALA A 1 95 ? 22.402 -1.689 0.580 1.00 81.62 95 ALA A N 1
ATOM 735 C CA . ALA A 1 95 ? 23.601 -1.102 -0.022 1.00 81.62 95 ALA A CA 1
ATOM 736 C C . ALA A 1 95 ? 24.774 -2.100 -0.036 1.00 81.62 95 ALA A C 1
ATOM 738 O O . ALA A 1 95 ? 25.481 -2.222 -1.037 1.00 81.62 95 ALA A O 1
ATOM 739 N N . HIS A 1 96 ? 24.942 -2.899 1.021 1.00 79.19 96 HIS A N 1
ATOM 740 C CA . HIS A 1 96 ? 25.915 -3.990 1.028 1.00 79.19 96 HIS A CA 1
ATOM 741 C C . HIS A 1 96 ? 25.569 -5.065 -0.013 1.00 79.19 96 HIS A C 1
ATOM 743 O O . HIS A 1 96 ? 26.402 -5.390 -0.853 1.00 79.19 96 HIS A O 1
ATOM 749 N N . LEU A 1 97 ? 24.335 -5.566 -0.055 1.00 80.00 97 LEU A N 1
ATOM 750 C CA . LEU A 1 97 ? 23.938 -6.608 -1.012 1.00 80.00 97 LEU A CA 1
ATOM 751 C C . LEU A 1 97 ? 24.013 -6.140 -2.479 1.00 80.00 97 LEU A C 1
ATOM 753 O O . LEU A 1 97 ? 24.395 -6.907 -3.367 1.00 80.00 97 LEU A O 1
ATOM 757 N N . THR A 1 98 ? 23.687 -4.874 -2.743 1.00 71.88 98 THR A N 1
ATOM 758 C CA . THR A 1 98 ? 23.794 -4.261 -4.077 1.00 71.88 98 THR A CA 1
ATOM 759 C C . THR A 1 98 ? 25.239 -3.935 -4.450 1.00 71.88 98 THR A C 1
ATOM 761 O O . THR A 1 98 ? 25.611 -4.134 -5.608 1.00 71.88 98 THR A O 1
ATOM 764 N N . SER A 1 99 ? 26.092 -3.526 -3.504 1.00 63.09 99 SER A N 1
ATOM 765 C CA . SER A 1 99 ? 27.524 -3.320 -3.760 1.00 63.09 99 SER A CA 1
ATOM 766 C C . SER A 1 99 ? 28.261 -4.635 -4.015 1.00 63.09 99 SER A C 1
ATOM 768 O O . SER A 1 99 ? 29.057 -4.682 -4.944 1.00 63.09 99 SER A O 1
ATOM 770 N N . TYR A 1 100 ? 27.931 -5.738 -3.333 1.00 58.38 100 TYR A N 1
ATOM 771 C CA . TYR A 1 100 ? 28.485 -7.065 -3.650 1.00 58.38 100 TYR A CA 1
ATOM 772 C C . TYR A 1 100 ? 28.030 -7.586 -5.029 1.00 58.38 100 TYR A C 1
ATOM 774 O O . TYR A 1 100 ? 28.828 -8.176 -5.766 1.00 58.38 100 TYR A O 1
ATOM 782 N N . ARG A 1 101 ? 26.785 -7.300 -5.450 1.00 53.78 101 ARG A N 1
ATOM 783 C CA . ARG A 1 101 ? 26.321 -7.568 -6.831 1.00 53.78 101 ARG A CA 1
ATOM 784 C C . ARG A 1 101 ? 26.966 -6.650 -7.878 1.00 53.78 101 ARG A C 1
ATOM 786 O O . ARG A 1 101 ? 27.078 -7.037 -9.037 1.00 53.78 101 ARG A O 1
ATOM 793 N N . SER A 1 102 ? 27.406 -5.458 -7.478 1.00 51.69 102 SER A N 1
ATOM 794 C CA . SER A 1 102 ? 28.115 -4.507 -8.347 1.00 51.69 102 SER A CA 1
ATOM 795 C C . SER A 1 102 ? 29.625 -4.775 -8.398 1.00 51.69 102 SER A C 1
ATOM 797 O O . SER A 1 102 ? 30.257 -4.509 -9.412 1.00 51.69 102 SER A O 1
ATOM 799 N N . SER A 1 103 ? 30.193 -5.345 -7.332 1.00 47.91 103 SER A N 1
ATOM 800 C CA . SER A 1 103 ? 31.622 -5.644 -7.168 1.00 47.91 103 SER A CA 1
ATOM 801 C C . SER A 1 103 ? 32.040 -6.956 -7.841 1.00 47.91 103 SER A C 1
ATOM 803 O O . SER A 1 103 ? 33.192 -7.109 -8.238 1.00 47.91 103 SER A O 1
ATOM 805 N N . SER A 1 104 ? 31.093 -7.869 -8.079 1.00 48.66 104 SER A N 1
ATOM 806 C CA . SER A 1 104 ? 31.302 -9.085 -8.884 1.00 48.66 104 SER A CA 1
ATOM 807 C C . SER A 1 104 ? 31.329 -8.826 -10.397 1.00 48.66 104 SER A C 1
ATOM 809 O O . SER A 1 104 ? 31.644 -9.725 -11.176 1.00 48.66 104 SER A O 1
ATOM 811 N N . ARG A 1 105 ? 31.081 -7.585 -10.835 1.00 50.09 105 ARG A N 1
ATOM 812 C CA . ARG A 1 105 ? 31.524 -7.111 -12.145 1.00 50.09 105 ARG A CA 1
ATOM 813 C C . ARG A 1 105 ? 32.813 -6.342 -11.925 1.00 50.09 105 ARG A C 1
ATOM 815 O O . ARG A 1 105 ? 32.785 -5.160 -11.595 1.00 50.09 105 ARG A O 1
ATOM 822 N N . SER A 1 106 ? 33.946 -7.014 -12.110 1.00 46.81 106 SER A N 1
ATOM 823 C CA . SER A 1 106 ? 35.218 -6.326 -12.323 1.00 46.81 106 SER A CA 1
ATOM 824 C C . SER A 1 106 ? 34.982 -5.134 -13.264 1.00 46.81 106 SER A C 1
ATOM 826 O O . SER A 1 106 ? 34.250 -5.306 -14.246 1.00 46.81 106 SER A O 1
ATOM 828 N N . PRO A 1 107 ? 35.573 -3.948 -13.026 1.00 49.12 107 PRO A N 1
ATOM 829 C CA . PRO A 1 107 ? 35.609 -2.892 -14.025 1.00 49.12 107 PRO A CA 1
ATOM 830 C C . PRO A 1 107 ? 36.444 -3.396 -15.206 1.00 49.12 107 PRO A C 1
ATOM 832 O O . PRO A 1 107 ? 37.646 -3.160 -15.303 1.00 49.12 107 PRO A O 1
ATOM 835 N N . SER A 1 108 ? 35.826 -4.177 -16.090 1.00 50.09 108 SER A N 1
ATOM 836 C CA . SER A 1 108 ? 36.405 -4.541 -17.369 1.00 50.09 108 SER A CA 1
ATOM 837 C C . SER A 1 108 ? 36.612 -3.232 -18.109 1.00 50.09 108 SER A C 1
ATOM 839 O O . SER A 1 108 ? 35.649 -2.541 -18.450 1.00 50.09 108 SER A O 1
ATOM 841 N N . GLY A 1 109 ? 37.879 -2.864 -18.251 1.00 50.72 109 GLY A N 1
ATOM 842 C CA . GLY A 1 109 ? 38.285 -1.584 -18.777 1.00 50.72 109 GLY A CA 1
ATOM 843 C C . GLY A 1 109 ? 37.665 -1.257 -20.128 1.00 50.72 109 GLY A C 1
ATOM 844 O O . GLY A 1 109 ? 37.390 -2.116 -20.961 1.00 50.72 109 GLY A O 1
ATOM 845 N N . ARG A 1 110 ? 37.517 0.037 -20.352 1.00 49.12 110 ARG A N 1
ATOM 846 C CA . ARG A 1 110 ? 38.146 0.776 -21.444 1.00 49.12 110 ARG A CA 1
ATOM 847 C C . ARG A 1 110 ? 37.690 2.201 -21.237 1.00 49.12 110 ARG A C 1
ATOM 849 O O . ARG A 1 110 ? 36.500 2.488 -21.240 1.00 49.12 110 ARG A O 1
ATOM 856 N N . GLN A 1 111 ? 38.662 3.069 -21.018 1.00 44.28 111 GLN A N 1
ATOM 857 C CA . GLN A 1 111 ? 38.506 4.496 -21.195 1.00 44.28 111 GLN A CA 1
ATOM 858 C C . GLN A 1 111 ? 37.771 4.690 -22.521 1.00 44.28 111 GLN A C 1
ATOM 860 O O . GLN A 1 111 ? 38.279 4.314 -23.581 1.00 44.28 111 GLN A O 1
ATOM 865 N N . SER A 1 112 ? 36.516 5.127 -22.437 1.00 48.72 112 SER A N 1
ATOM 866 C CA . SER A 1 112 ? 35.695 5.429 -23.595 1.00 48.72 112 SER A CA 1
ATOM 867 C C . SER A 1 112 ? 36.370 6.590 -24.304 1.00 48.72 112 SER A C 1
ATOM 869 O O . SER A 1 112 ? 36.078 7.749 -24.028 1.00 48.72 112 SER A O 1
ATOM 871 N N . HIS A 1 113 ? 37.306 6.280 -25.203 1.00 50.50 113 HIS A N 1
ATOM 872 C CA . HIS A 1 113 ? 37.629 7.177 -26.291 1.00 50.50 113 HIS A CA 1
ATOM 873 C C . HIS A 1 113 ? 36.291 7.484 -26.940 1.00 50.50 113 HIS A C 1
ATOM 875 O O . HIS A 1 113 ? 35.631 6.591 -27.479 1.00 50.50 113 HIS A O 1
ATOM 881 N N . SER A 1 114 ? 35.863 8.730 -26.795 1.00 54.53 114 SER A N 1
ATOM 882 C CA . SER A 1 114 ? 34.871 9.368 -27.633 1.00 54.53 114 SER A CA 1
ATOM 883 C C . SER A 1 114 ? 35.201 8.999 -29.077 1.00 54.53 114 SER A C 1
ATOM 885 O O . SER A 1 114 ? 36.078 9.590 -29.703 1.00 54.53 114 SER A O 1
ATOM 887 N N . ARG A 1 115 ? 34.559 7.938 -29.586 1.00 56.09 115 ARG A N 1
ATOM 888 C CA . ARG A 1 115 ? 34.681 7.549 -30.988 1.00 56.09 115 ARG A CA 1
ATOM 889 C C . ARG A 1 115 ? 34.272 8.770 -31.814 1.00 56.09 115 ARG A C 1
ATOM 891 O O . ARG A 1 115 ? 33.324 9.456 -31.410 1.00 56.09 115 ARG A O 1
ATOM 898 N N . PRO A 1 116 ? 34.965 9.064 -32.929 1.00 51.62 116 PRO A N 1
ATOM 899 C CA . PRO A 1 116 ? 34.598 10.177 -33.785 1.00 51.62 116 PRO A CA 1
ATOM 900 C C . PRO A 1 116 ? 33.120 10.038 -34.117 1.00 51.62 116 PRO A C 1
ATOM 902 O O . PRO A 1 116 ? 32.667 8.960 -34.502 1.00 51.62 116 PRO A O 1
ATOM 905 N N . ARG A 1 117 ? 32.360 11.111 -33.916 1.00 55.91 117 ARG A N 1
ATOM 906 C CA . ARG A 1 117 ? 30.981 11.190 -34.377 1.00 55.91 117 ARG A CA 1
ATOM 907 C C . ARG A 1 117 ? 31.015 11.188 -35.906 1.00 55.91 117 ARG A C 1
ATOM 909 O O . ARG A 1 117 ? 30.960 12.248 -36.517 1.00 55.91 117 ARG A O 1
ATOM 916 N N . THR A 1 118 ? 31.112 10.020 -36.536 1.00 56.69 118 THR A N 1
ATOM 917 C CA . THR A 1 118 ? 30.567 9.841 -37.880 1.00 56.69 118 THR A CA 1
ATOM 918 C C . THR A 1 118 ? 29.062 9.982 -37.718 1.00 56.69 118 THR A C 1
ATOM 920 O O . THR A 1 118 ? 28.361 9.067 -37.286 1.00 56.69 118 THR A O 1
ATOM 923 N N . ALA A 1 119 ? 28.601 11.216 -37.906 1.00 65.06 119 ALA A N 1
ATOM 924 C CA . ALA A 1 119 ? 27.215 11.603 -37.748 1.00 65.06 119 ALA A CA 1
ATOM 925 C C . ALA A 1 119 ? 26.340 10.677 -38.604 1.00 65.06 119 ALA A C 1
ATOM 927 O O . ALA A 1 119 ? 26.431 10.700 -39.826 1.00 65.06 119 ALA A O 1
ATOM 928 N N . GLY A 1 120 ? 25.539 9.833 -37.946 1.00 69.31 120 GLY A N 1
ATOM 929 C CA . GLY A 1 120 ? 24.507 9.029 -38.601 1.00 69.31 120 GLY A CA 1
ATOM 930 C C . GLY A 1 120 ? 24.549 7.521 -38.356 1.00 69.31 120 GLY A C 1
ATOM 931 O O . GLY A 1 120 ? 23.564 6.867 -38.665 1.00 69.31 120 GLY A O 1
ATOM 932 N N . VAL A 1 121 ? 25.608 6.942 -37.775 1.00 75.25 121 VAL A N 1
ATOM 933 C CA . VAL A 1 121 ? 25.728 5.471 -37.674 1.00 75.25 121 VAL A CA 1
ATOM 934 C C . VAL A 1 121 ? 25.652 4.992 -36.217 1.00 75.25 121 VAL A C 1
ATOM 936 O O . VAL A 1 121 ? 26.427 5.424 -35.366 1.00 75.25 121 VAL A O 1
ATOM 939 N N . CYS A 1 122 ? 24.707 4.096 -35.904 1.00 82.25 122 CYS A N 1
ATOM 940 C CA . CYS A 1 122 ? 24.532 3.563 -34.548 1.00 82.25 122 CYS A CA 1
ATOM 941 C C . CYS A 1 122 ? 25.651 2.577 -34.161 1.00 82.25 122 CYS A C 1
ATOM 943 O O . CYS A 1 122 ? 26.394 2.068 -35.007 1.00 82.25 122 CYS A O 1
ATOM 945 N N . TRP A 1 123 ? 25.765 2.272 -32.863 1.00 81.56 123 TRP A N 1
ATOM 946 C CA . TRP A 1 123 ? 26.787 1.352 -32.346 1.00 81.56 123 TRP A CA 1
ATOM 947 C C . TRP A 1 123 ? 26.757 -0.019 -33.041 1.00 81.56 123 TRP A C 1
ATOM 949 O O . TRP A 1 123 ? 27.814 -0.577 -33.332 1.00 81.56 123 TRP A O 1
ATOM 959 N N . TYR A 1 124 ? 25.562 -0.530 -33.366 1.00 81.06 124 TYR A N 1
ATOM 960 C CA . TYR A 1 124 ? 25.404 -1.796 -34.081 1.00 81.06 124 TYR A CA 1
ATOM 961 C C . TYR A 1 124 ? 26.046 -1.740 -35.471 1.00 81.06 124 TYR A C 1
ATOM 963 O O . TYR A 1 124 ? 26.913 -2.551 -35.780 1.00 81.06 124 TYR A O 1
ATOM 971 N N . HIS A 1 125 ? 25.703 -0.741 -36.284 1.00 80.69 125 HIS A N 1
ATOM 972 C CA . HIS A 1 125 ? 26.305 -0.564 -37.605 1.00 80.69 125 HIS A CA 1
ATOM 973 C C . HIS A 1 125 ? 27.819 -0.302 -37.513 1.00 80.69 125 HIS A C 1
ATOM 975 O O . HIS A 1 125 ? 28.592 -0.876 -38.270 1.00 80.69 125 HIS A O 1
ATOM 981 N N . THR A 1 126 ? 28.280 0.447 -36.510 1.00 78.81 126 THR A N 1
ATOM 982 C CA . THR A 1 126 ? 29.721 0.683 -36.290 1.00 78.81 126 THR A CA 1
ATOM 983 C C . THR A 1 126 ? 30.494 -0.614 -36.022 1.00 78.81 126 THR A C 1
ATOM 985 O O . THR A 1 126 ? 31.658 -0.735 -36.397 1.00 78.81 126 THR A O 1
ATOM 988 N N . ASN A 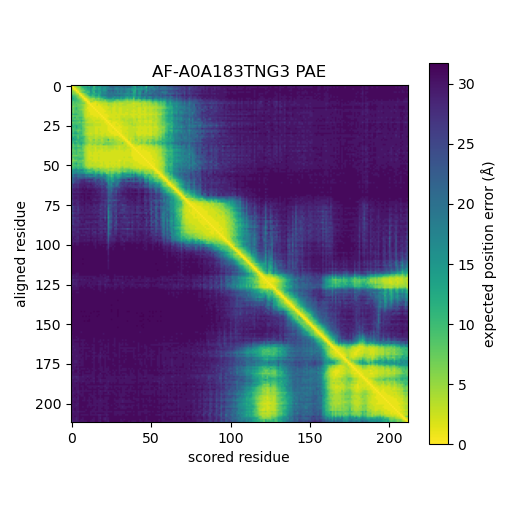1 127 ? 29.862 -1.589 -35.367 1.00 76.44 127 ASN A N 1
ATOM 989 C CA . ASN A 1 127 ? 30.519 -2.826 -34.953 1.00 76.44 127 ASN A CA 1
ATOM 990 C C . ASN A 1 127 ? 30.249 -4.013 -35.893 1.00 76.44 127 ASN A C 1
ATOM 992 O O . ASN A 1 127 ? 31.007 -4.982 -35.867 1.00 76.44 127 ASN A O 1
ATOM 996 N N . PHE A 1 128 ? 29.183 -3.963 -36.699 1.00 75.94 128 PHE A N 1
ATOM 997 C CA . PHE A 1 128 ? 28.679 -5.119 -37.449 1.00 75.94 128 PHE A CA 1
ATOM 998 C C . PHE A 1 128 ? 28.331 -4.845 -38.926 1.00 75.94 128 PHE A C 1
ATOM 1000 O O . PHE A 1 128 ? 27.911 -5.784 -39.599 1.00 75.94 128 PHE A O 1
ATOM 1007 N N . ALA A 1 129 ? 28.539 -3.632 -39.466 1.00 64.94 129 ALA A N 1
ATOM 1008 C CA . ALA A 1 129 ? 28.130 -3.248 -40.834 1.00 64.94 129 ALA A CA 1
ATOM 1009 C C . ALA A 1 129 ? 28.657 -4.137 -41.979 1.00 64.94 129 ALA A C 1
ATOM 1011 O O . ALA A 1 129 ? 28.083 -4.122 -43.061 1.00 64.94 129 ALA A O 1
ATOM 1012 N N . GLN A 1 130 ? 29.724 -4.914 -41.772 1.00 57.91 130 GLN A N 1
ATOM 1013 C CA . GLN A 1 130 ? 30.342 -5.741 -42.821 1.00 57.91 130 GLN A CA 1
ATOM 1014 C C . GLN A 1 130 ? 30.030 -7.242 -42.696 1.00 57.91 130 GLN A C 1
ATOM 1016 O O . GLN A 1 130 ? 30.688 -8.066 -43.328 1.00 57.91 130 GLN A O 1
ATOM 1021 N N . ARG A 1 131 ? 29.050 -7.640 -41.873 1.00 58.97 131 ARG A N 1
ATOM 1022 C CA . ARG A 1 131 ? 28.653 -9.053 -41.785 1.00 58.97 131 ARG A CA 1
ATOM 1023 C C . ARG A 1 131 ? 27.604 -9.388 -42.850 1.00 58.97 131 ARG A C 1
ATOM 1025 O O . ARG A 1 131 ? 26.525 -8.801 -42.811 1.00 58.97 131 ARG A O 1
ATOM 1032 N N . PRO A 1 132 ? 27.860 -10.355 -43.753 1.00 50.44 132 PRO A N 1
ATOM 1033 C CA . PRO A 1 132 ? 26.850 -10.775 -44.713 1.00 50.44 132 PRO A CA 1
ATOM 1034 C C . PRO A 1 132 ? 25.630 -11.343 -43.979 1.00 50.44 132 PRO A C 1
ATOM 1036 O O . PRO A 1 132 ? 25.763 -12.116 -43.020 1.00 50.44 132 PRO A O 1
ATOM 1039 N N . ILE A 1 133 ? 24.439 -10.950 -44.438 1.00 53.22 133 ILE A N 1
ATOM 1040 C CA . ILE A 1 133 ? 23.151 -11.470 -43.969 1.00 53.22 133 ILE A CA 1
ATOM 1041 C C . ILE A 1 133 ? 23.164 -12.982 -44.211 1.00 53.22 133 ILE A C 1
ATOM 1043 O O . ILE A 1 133 ? 23.033 -13.438 -45.339 1.00 53.22 133 ILE A O 1
ATOM 1047 N N . GLY A 1 134 ? 23.405 -13.765 -43.160 1.00 54.50 134 GLY A N 1
ATOM 1048 C CA . GLY A 1 134 ? 23.572 -15.216 -43.291 1.00 54.50 134 GLY A CA 1
ATOM 1049 C C . GLY A 1 134 ? 24.702 -15.805 -42.457 1.00 54.50 134 GLY A C 1
ATOM 1050 O O . GLY A 1 134 ? 24.561 -16.934 -42.007 1.00 54.50 134 GLY A O 1
ATOM 1051 N N . ALA A 1 135 ? 25.758 -15.048 -42.137 1.00 56.22 135 ALA A N 1
ATOM 1052 C CA . ALA A 1 135 ? 26.884 -15.599 -41.379 1.00 56.22 135 ALA A CA 1
ATOM 1053 C C . ALA A 1 135 ? 26.449 -16.002 -39.961 1.00 56.22 135 ALA A C 1
ATOM 1055 O O . ALA A 1 135 ? 26.025 -15.151 -39.172 1.00 56.22 135 ALA A O 1
ATOM 1056 N N . LEU A 1 136 ? 26.503 -17.298 -39.647 1.00 53.09 136 LEU A N 1
ATOM 1057 C CA . LEU A 1 136 ? 26.289 -17.804 -38.293 1.00 53.09 136 LEU A CA 1
ATOM 1058 C C . LEU A 1 136 ? 27.296 -17.124 -37.345 1.00 53.09 136 LEU A C 1
ATOM 1060 O O . LEU A 1 136 ? 28.453 -16.924 -37.727 1.00 53.09 136 LEU A O 1
ATOM 1064 N N . PRO A 1 137 ? 26.884 -16.713 -36.132 1.00 50.72 137 PRO A N 1
ATOM 1065 C CA . PRO A 1 137 ? 27.841 -16.240 -35.141 1.00 50.72 137 PRO A CA 1
ATOM 1066 C C . PRO A 1 137 ? 28.871 -17.348 -34.868 1.00 50.72 137 PRO A C 1
ATOM 1068 O O . PRO A 1 137 ? 28.511 -18.525 -34.938 1.00 50.72 137 PRO A O 1
ATOM 1071 N N . PRO A 1 138 ? 30.138 -17.006 -34.564 1.00 49.09 138 PRO A N 1
ATOM 1072 C CA . PRO A 1 138 ? 31.102 -18.012 -34.147 1.00 49.09 138 PRO A CA 1
ATOM 1073 C C . PRO A 1 138 ? 30.520 -18.755 -32.945 1.00 49.09 138 PRO A C 1
ATOM 1075 O O . PRO A 1 138 ? 30.124 -18.130 -31.957 1.00 49.09 138 PRO A O 1
ATOM 1078 N N . VAL A 1 139 ? 30.417 -20.078 -33.073 1.00 50.19 139 VAL A N 1
ATOM 1079 C CA . VAL A 1 139 ? 30.047 -20.962 -31.971 1.00 50.19 139 VAL A CA 1
ATOM 1080 C C . VAL A 1 139 ? 31.054 -20.688 -30.850 1.00 50.19 139 VAL A C 1
ATOM 1082 O O . VAL A 1 139 ? 32.258 -20.788 -31.102 1.00 50.19 139 VAL A O 1
ATOM 1085 N N . PRO A 1 140 ? 30.623 -20.278 -29.645 1.00 41.72 140 PRO A N 1
ATOM 1086 C CA . PRO A 1 140 ? 31.548 -20.160 -28.532 1.00 41.72 140 PRO A CA 1
ATOM 1087 C C . PRO A 1 140 ? 32.148 -21.544 -28.280 1.00 41.72 140 PRO A C 1
ATOM 1089 O O . PRO A 1 140 ? 31.424 -22.535 -28.236 1.00 41.72 140 PRO A O 1
ATOM 1092 N N . SER A 1 141 ? 33.464 -21.616 -28.101 1.00 44.84 141 SER A N 1
ATOM 1093 C CA . SER A 1 141 ? 34.260 -22.835 -27.881 1.00 44.84 141 SER A CA 1
ATOM 1094 C C . SER A 1 141 ? 33.932 -23.604 -26.588 1.00 44.84 141 SER A C 1
ATOM 1096 O O . SER A 1 141 ? 34.698 -24.458 -26.161 1.00 44.84 141 SER A O 1
ATOM 1098 N N . ASN A 1 142 ? 32.766 -23.364 -25.994 1.00 44.44 142 ASN A N 1
ATOM 1099 C CA . ASN A 1 142 ? 32.208 -24.146 -24.903 1.00 44.44 142 ASN A CA 1
ATOM 1100 C C . ASN A 1 142 ? 31.024 -24.970 -25.426 1.00 44.44 142 ASN A C 1
ATOM 1102 O O . ASN A 1 142 ? 29.890 -24.787 -24.994 1.00 44.44 142 ASN A O 1
ATOM 1106 N N . LEU A 1 143 ? 31.290 -25.866 -26.382 1.00 38.94 143 LEU A N 1
ATOM 1107 C CA . LEU A 1 143 ? 30.408 -26.995 -26.674 1.00 38.94 143 LEU A CA 1
ATOM 1108 C C . LEU A 1 143 ? 30.974 -28.233 -25.976 1.00 38.94 143 LEU A C 1
ATOM 1110 O O . LEU A 1 143 ? 31.561 -29.111 -26.594 1.00 38.94 143 LEU A O 1
ATOM 1114 N N . HIS A 1 144 ? 30.805 -28.279 -24.663 1.00 40.78 144 HIS A N 1
ATOM 1115 C CA . HIS A 1 144 ? 30.685 -29.535 -23.941 1.00 40.78 144 HIS A CA 1
ATOM 1116 C C . HIS A 1 144 ? 29.573 -29.328 -22.923 1.00 40.78 144 HIS A C 1
ATOM 1118 O O . HIS A 1 144 ? 29.643 -28.376 -22.152 1.00 40.78 144 HIS A O 1
ATOM 1124 N N . ARG A 1 145 ? 28.590 -30.237 -22.959 1.00 43.84 145 ARG A N 1
ATOM 1125 C CA . ARG A 1 145 ? 27.290 -30.222 -22.267 1.00 43.84 145 ARG A CA 1
ATOM 1126 C C . ARG A 1 145 ? 26.261 -29.260 -22.891 1.00 43.84 145 ARG A C 1
ATOM 1128 O O . ARG A 1 145 ? 26.466 -28.063 -22.883 1.00 43.84 145 ARG A O 1
ATOM 1135 N N . GLU A 1 146 ? 25.126 -29.674 -23.454 1.00 32.41 146 GLU A N 1
ATOM 1136 C CA . GLU A 1 146 ? 24.371 -30.924 -23.325 1.00 32.41 146 GLU A CA 1
ATOM 1137 C C . GLU A 1 146 ? 23.623 -31.201 -24.634 1.00 32.41 146 GLU A C 1
ATOM 1139 O O . GLU A 1 146 ? 22.916 -30.350 -25.168 1.00 32.41 146 GLU A O 1
ATOM 1144 N N . THR A 1 147 ? 23.812 -32.403 -25.175 1.00 37.28 147 THR A N 1
ATOM 1145 C CA . THR A 1 147 ? 22.878 -33.013 -26.118 1.00 37.28 147 THR A CA 1
ATOM 1146 C C . THR A 1 147 ? 22.166 -34.098 -25.333 1.00 37.28 147 THR A C 1
ATOM 1148 O O . THR A 1 147 ? 22.707 -35.181 -25.139 1.00 37.28 147 THR A O 1
ATOM 1151 N N . SER A 1 148 ? 20.972 -33.797 -24.847 1.00 32.03 148 SER A N 1
ATOM 1152 C CA . SER A 1 148 ? 20.032 -34.813 -24.389 1.00 32.03 148 SER A CA 1
ATOM 1153 C C . SER A 1 148 ? 18.627 -34.339 -24.731 1.00 32.03 148 SER A C 1
ATOM 1155 O O . SER A 1 148 ? 18.048 -33.462 -24.097 1.00 32.03 148 SER A O 1
ATOM 1157 N N . LEU A 1 149 ? 18.105 -34.928 -25.805 1.00 37.97 149 LEU A N 1
ATOM 1158 C CA . LEU A 1 149 ? 16.673 -35.097 -26.024 1.00 37.97 149 LEU A CA 1
ATOM 1159 C C . LEU A 1 149 ? 16.047 -35.646 -24.728 1.00 37.97 149 LEU A C 1
ATOM 1161 O O . LEU A 1 149 ? 16.648 -36.543 -24.129 1.00 37.97 149 LEU A O 1
ATOM 1165 N N . PRO A 1 150 ? 14.860 -35.195 -24.289 1.00 38.22 150 PRO A N 1
ATOM 1166 C CA . PRO A 1 150 ? 14.158 -35.904 -23.237 1.00 38.22 150 PRO A CA 1
ATOM 1167 C C . PRO A 1 150 ? 13.497 -37.136 -23.864 1.00 38.22 150 PRO A C 1
ATOM 1169 O O . PRO A 1 150 ? 12.339 -37.107 -24.276 1.00 38.22 150 PRO A O 1
ATOM 1172 N N . GLU A 1 151 ? 14.247 -38.234 -23.951 1.00 35.91 151 GLU A N 1
ATOM 1173 C CA . GLU A 1 151 ? 13.636 -39.557 -23.958 1.00 35.91 151 GLU A CA 1
ATOM 1174 C C . GLU A 1 151 ? 13.118 -39.850 -22.548 1.00 35.91 151 GLU A C 1
ATOM 1176 O O . GLU A 1 151 ? 13.865 -40.007 -21.585 1.00 35.91 151 GLU A O 1
ATOM 1181 N N . ASN A 1 152 ? 11.794 -39.865 -22.466 1.00 45.91 152 ASN A N 1
ATOM 1182 C CA . ASN A 1 152 ? 10.937 -40.507 -21.481 1.00 45.91 152 ASN A CA 1
ATOM 1183 C C . ASN A 1 152 ? 11.649 -41.439 -20.469 1.00 45.91 152 ASN A C 1
ATOM 1185 O O . ASN A 1 152 ? 11.857 -42.618 -20.761 1.00 45.91 152 ASN A O 1
ATOM 1189 N N . ARG A 1 153 ? 11.944 -40.951 -19.251 1.00 38.16 153 ARG A N 1
ATOM 1190 C CA . ARG A 1 153 ? 12.176 -41.790 -18.058 1.00 38.16 153 ARG A CA 1
ATOM 1191 C C . ARG A 1 153 ? 11.663 -41.127 -16.775 1.00 38.16 153 ARG A C 1
ATOM 1193 O O . ARG A 1 153 ? 12.226 -40.165 -16.276 1.00 38.16 153 ARG A O 1
ATOM 1200 N N . VAL A 1 154 ? 10.562 -41.694 -16.289 1.00 40.44 154 VAL A N 1
ATOM 1201 C CA . VAL A 1 154 ? 10.146 -41.921 -14.894 1.00 40.44 154 VAL A CA 1
ATOM 1202 C C . VAL A 1 154 ? 10.989 -41.240 -13.794 1.00 40.44 154 VAL A C 1
ATOM 1204 O O . VAL A 1 154 ? 12.063 -41.716 -13.447 1.00 40.44 154 VAL A O 1
ATOM 1207 N N . GLY A 1 155 ? 10.402 -40.201 -13.185 1.00 34.31 155 GLY A N 1
ATOM 1208 C CA . GLY A 1 155 ? 10.300 -39.999 -11.729 1.00 34.31 155 GLY A CA 1
ATOM 1209 C C . GLY A 1 155 ? 11.532 -39.581 -10.912 1.00 34.31 155 GLY A C 1
ATOM 1210 O O . GLY A 1 155 ? 12.218 -40.435 -10.364 1.00 34.31 155 GLY A O 1
ATOM 1211 N N . CYS A 1 156 ? 11.651 -38.274 -10.644 1.00 33.16 156 CYS A N 1
ATOM 1212 C CA . CYS A 1 156 ? 12.206 -37.725 -9.396 1.00 33.16 156 CYS A CA 1
ATOM 1213 C C . CYS A 1 156 ? 11.184 -36.718 -8.827 1.00 33.16 156 CYS A C 1
ATOM 1215 O O . CYS A 1 156 ? 10.862 -35.758 -9.530 1.00 33.16 156 CYS A O 1
ATOM 1217 N N . PRO A 1 157 ? 10.629 -36.899 -7.614 1.00 51.03 157 PRO A N 1
ATOM 1218 C CA . PRO A 1 157 ? 9.723 -35.922 -7.028 1.00 51.03 157 PRO A CA 1
ATOM 1219 C C . PRO A 1 157 ? 10.539 -34.864 -6.279 1.00 51.03 157 PRO A C 1
ATOM 1221 O O . PRO A 1 157 ? 11.270 -35.192 -5.347 1.00 51.03 157 PRO A O 1
ATOM 1224 N N . GLY A 1 158 ? 10.399 -33.600 -6.676 1.00 47.88 158 GLY A N 1
ATOM 1225 C CA . GLY A 1 158 ? 10.906 -32.468 -5.899 1.00 47.88 158 GLY A CA 1
ATOM 1226 C C . GLY A 1 158 ? 11.877 -31.559 -6.642 1.00 47.88 158 GLY A C 1
ATOM 1227 O O . GLY A 1 158 ? 13.010 -31.402 -6.211 1.00 47.88 158 GLY A O 1
ATOM 1228 N N . ASP A 1 159 ? 11.413 -30.934 -7.721 1.00 41.75 159 ASP A N 1
ATOM 1229 C CA . ASP A 1 159 ? 11.828 -29.575 -8.080 1.00 41.75 159 ASP A CA 1
ATOM 1230 C C . ASP A 1 159 ? 10.706 -28.978 -8.937 1.00 41.75 159 ASP A C 1
ATOM 1232 O O . ASP A 1 159 ? 10.711 -29.057 -10.167 1.00 41.75 159 ASP A O 1
ATOM 1236 N N . GLU A 1 160 ? 9.669 -28.445 -8.285 1.00 49.41 160 GLU A N 1
ATOM 1237 C CA . GLU A 1 160 ? 8.787 -27.486 -8.949 1.00 49.41 160 GLU A CA 1
ATOM 1238 C C . GLU A 1 160 ? 9.580 -26.191 -9.151 1.00 49.41 160 GLU A C 1
ATOM 1240 O O . GLU A 1 160 ? 9.386 -25.184 -8.473 1.00 49.41 160 GLU A O 1
ATOM 1245 N N . SER A 1 161 ? 10.493 -26.211 -10.118 1.00 55.50 161 SER A N 1
ATOM 1246 C CA . SER A 1 161 ? 10.986 -25.001 -10.747 1.00 55.50 161 SER A CA 1
ATOM 1247 C C . SER A 1 161 ? 9.813 -24.412 -11.522 1.00 55.50 161 SER A C 1
ATOM 1249 O O . SER A 1 161 ? 9.621 -24.685 -12.708 1.00 55.50 161 SER A O 1
ATOM 1251 N N . VAL A 1 162 ? 8.975 -23.642 -10.823 1.00 52.34 162 VAL A N 1
ATOM 1252 C CA . VAL A 1 162 ? 7.880 -22.883 -11.423 1.00 52.34 162 VAL A CA 1
ATOM 1253 C C . VAL A 1 162 ? 8.525 -21.837 -12.325 1.00 52.34 162 VAL A C 1
ATOM 1255 O O . VAL A 1 162 ? 8.876 -20.737 -11.900 1.00 52.34 162 VAL A O 1
ATOM 1258 N N . SER A 1 163 ? 8.763 -22.202 -13.583 1.00 66.25 163 SER A N 1
ATOM 1259 C CA . SER A 1 163 ? 9.143 -21.251 -14.617 1.00 66.25 163 SER A CA 1
ATOM 1260 C C . SER A 1 163 ? 8.032 -20.210 -14.666 1.00 66.25 163 SER A C 1
ATOM 1262 O O . SER A 1 163 ? 6.915 -20.510 -15.077 1.00 66.25 163 SER A O 1
ATOM 1264 N N . GLY A 1 164 ? 8.313 -18.988 -14.208 1.00 76.31 164 GLY A N 1
ATOM 1265 C CA . GLY A 1 164 ? 7.333 -17.899 -14.168 1.00 76.31 164 GLY A CA 1
ATOM 1266 C C . GLY A 1 164 ? 6.842 -17.447 -15.548 1.00 76.31 164 GLY A C 1
ATOM 1267 O O . GLY A 1 164 ? 6.105 -16.474 -15.628 1.00 76.31 164 GLY A O 1
ATOM 1268 N N . LEU A 1 165 ? 7.259 -18.114 -16.630 1.00 83.81 165 LEU A N 1
ATOM 1269 C CA . LEU A 1 165 ? 6.817 -17.864 -17.996 1.00 83.81 165 LEU A CA 1
ATOM 1270 C C . LEU A 1 165 ? 5.534 -18.645 -18.280 1.00 83.81 165 LEU A C 1
ATOM 1272 O O . LEU A 1 165 ? 5.512 -19.871 -18.196 1.00 83.81 165 LEU A O 1
ATOM 1276 N N . GLN A 1 166 ? 4.487 -17.935 -18.691 1.00 88.81 166 GLN A N 1
ATOM 1277 C CA . GLN A 1 166 ? 3.221 -18.540 -19.098 1.00 88.81 166 GLN A CA 1
ATOM 1278 C C . GLN A 1 166 ? 3.028 -18.278 -20.587 1.00 88.81 166 GLN A C 1
ATOM 1280 O O . GLN A 1 166 ? 2.665 -17.174 -20.968 1.00 88.81 166 GLN A O 1
ATOM 1285 N N . LEU A 1 167 ? 3.320 -19.257 -21.444 1.00 88.69 167 LEU A N 1
ATOM 1286 C CA . LEU A 1 167 ? 3.172 -19.103 -22.894 1.00 88.69 167 LEU A CA 1
ATOM 1287 C C . LEU A 1 167 ? 1.760 -19.506 -23.332 1.00 88.69 167 LEU A C 1
ATOM 1289 O O . LEU A 1 167 ? 1.332 -20.626 -23.063 1.00 88.69 167 LEU A O 1
ATOM 1293 N N . ALA A 1 168 ? 1.060 -18.610 -24.024 1.00 88.06 168 ALA A N 1
ATOM 1294 C CA . ALA A 1 168 ? -0.264 -18.859 -24.584 1.00 88.06 168 ALA A CA 1
ATOM 1295 C C . ALA A 1 168 ? -0.391 -18.274 -25.997 1.00 88.06 168 ALA A C 1
ATOM 1297 O O . ALA A 1 168 ? 0.251 -17.277 -26.333 1.00 88.06 168 ALA A O 1
ATOM 1298 N N . ASP A 1 169 ? -1.233 -18.893 -26.822 1.00 88.62 169 ASP A N 1
ATOM 1299 C CA . ASP A 1 169 ? -1.592 -18.390 -28.146 1.00 88.62 169 ASP A CA 1
ATOM 1300 C C . ASP A 1 169 ? -2.569 -17.214 -28.023 1.00 88.62 169 ASP A C 1
ATOM 1302 O O . ASP A 1 169 ? -3.715 -17.377 -27.605 1.00 88.62 169 ASP A O 1
ATOM 1306 N N . VAL A 1 170 ? -2.113 -16.014 -28.388 1.00 86.94 170 VAL A N 1
ATOM 1307 C CA . VAL A 1 170 ? -2.908 -14.778 -28.333 1.00 86.94 170 VAL A CA 1
ATOM 1308 C C . VAL A 1 170 ? -3.401 -14.427 -29.741 1.00 86.94 170 VAL A C 1
ATOM 1310 O O . VAL A 1 170 ? -2.590 -14.416 -30.670 1.00 86.94 170 VAL A O 1
ATOM 1313 N N . PRO A 1 171 ? -4.699 -14.136 -29.949 1.00 88.06 171 PRO A N 1
ATOM 1314 C CA . PRO A 1 171 ? -5.219 -13.774 -31.264 1.00 88.06 171 PRO A CA 1
ATOM 1315 C C . PRO A 1 171 ? -4.652 -12.433 -31.742 1.00 88.06 171 PRO A C 1
ATOM 1317 O O . PRO A 1 171 ? -4.535 -11.474 -30.977 1.00 88.06 171 PRO A O 1
ATOM 1320 N N . LEU A 1 172 ? -4.319 -12.354 -33.029 1.00 83.88 172 LEU A N 1
ATOM 1321 C CA . LEU A 1 172 ? -3.874 -11.116 -33.657 1.00 83.88 172 LEU A CA 1
ATOM 1322 C C . LEU A 1 172 ? -5.054 -10.165 -33.880 1.00 83.88 172 LEU A C 1
ATOM 1324 O O . LEU A 1 172 ? -6.129 -10.565 -34.314 1.00 83.88 172 LEU A O 1
ATOM 1328 N N . THR A 1 173 ? -4.830 -8.870 -33.661 1.00 75.56 173 THR A N 1
ATOM 1329 C CA . THR A 1 173 ? -5.860 -7.825 -33.820 1.00 75.56 173 THR A CA 1
ATOM 1330 C C . THR A 1 173 ? -6.299 -7.602 -35.268 1.00 75.56 173 THR A C 1
ATOM 1332 O O . THR A 1 173 ? -7.333 -6.986 -35.506 1.00 75.56 173 THR A O 1
ATOM 1335 N N . THR A 1 174 ? -5.510 -8.071 -36.238 1.00 75.44 174 THR A N 1
ATOM 1336 C CA . THR A 1 174 ? -5.649 -7.713 -37.661 1.00 75.44 174 THR A CA 1
ATOM 1337 C C . THR A 1 174 ? -5.717 -8.950 -38.570 1.00 75.44 174 THR A C 1
ATOM 1339 O O . THR A 1 174 ? -5.499 -8.853 -39.773 1.00 75.44 174 THR A O 1
ATOM 1342 N N . GLY A 1 175 ? -6.012 -10.138 -38.028 1.00 73.88 175 GLY A N 1
ATOM 1343 C CA . GLY A 1 175 ? -6.153 -11.354 -38.834 1.00 73.88 175 GLY A CA 1
ATOM 1344 C C . GLY A 1 175 ? -6.589 -12.582 -38.038 1.00 73.88 175 GLY A C 1
ATOM 1345 O O . GLY A 1 175 ? -6.674 -12.550 -36.818 1.00 73.88 175 GLY A O 1
ATOM 1346 N N . THR A 1 176 ? -6.825 -13.694 -38.735 1.00 79.69 176 THR A N 1
ATOM 1347 C CA . THR A 1 176 ? -7.238 -14.991 -38.161 1.00 79.69 176 THR A CA 1
ATOM 1348 C C . THR A 1 176 ? -6.074 -15.821 -37.597 1.00 79.69 176 THR A C 1
ATOM 1350 O O . THR A 1 176 ? -6.185 -17.037 -37.473 1.00 79.69 176 THR A O 1
ATOM 1353 N N . GLY A 1 177 ? -4.935 -15.192 -37.299 1.00 83.44 177 GLY A N 1
ATOM 1354 C CA . GLY A 1 177 ? -3.749 -15.861 -36.760 1.00 83.44 177 GLY A CA 1
ATOM 1355 C C . GLY A 1 177 ? -3.629 -15.700 -35.247 1.00 83.44 177 GLY A C 1
ATOM 1356 O O . GLY A 1 177 ? -4.089 -14.706 -34.687 1.00 83.44 177 GLY A O 1
ATOM 1357 N N . THR A 1 178 ? -2.967 -16.652 -34.594 1.00 87.50 178 THR A N 1
ATOM 1358 C CA . THR A 1 178 ? -2.525 -16.537 -33.200 1.00 87.50 178 THR A CA 1
ATOM 1359 C C . THR A 1 178 ? -1.013 -16.340 -33.130 1.00 87.50 178 THR A C 1
ATOM 1361 O O . THR A 1 178 ? -0.273 -16.702 -34.046 1.00 87.50 178 THR A O 1
ATOM 1364 N N . MET A 1 179 ? -0.542 -15.732 -32.046 1.00 87.44 179 MET A N 1
ATOM 1365 C CA . MET A 1 179 ? 0.871 -15.525 -31.759 1.00 87.44 179 MET A CA 1
ATOM 1366 C C . MET A 1 179 ? 1.183 -16.011 -30.350 1.00 87.44 179 MET A C 1
ATOM 1368 O O . MET A 1 179 ? 0.590 -15.539 -29.376 1.00 87.44 179 MET A O 1
ATOM 1372 N N . LEU A 1 180 ? 2.159 -16.911 -30.243 1.00 91.06 180 LEU A N 1
ATOM 1373 C CA . LEU A 1 180 ? 2.639 -17.402 -28.960 1.00 91.06 180 LEU A CA 1
ATOM 1374 C C . LEU A 1 180 ? 3.254 -16.246 -28.165 1.00 91.06 180 LEU A C 1
ATOM 1376 O O . LEU A 1 180 ? 4.222 -15.624 -28.608 1.00 91.06 180 LEU A O 1
ATOM 1380 N N . SER A 1 181 ? 2.692 -15.950 -26.999 1.00 92.50 181 SER A N 1
ATOM 1381 C CA . SER A 1 181 ? 3.096 -14.825 -26.159 1.00 92.50 181 SER A CA 1
ATOM 1382 C C . SER A 1 181 ? 3.217 -15.250 -24.707 1.00 92.50 181 SER A C 1
ATOM 1384 O O . SER A 1 181 ? 2.468 -16.095 -24.230 1.00 92.50 181 SER A O 1
ATOM 1386 N N . ASP A 1 182 ? 4.149 -14.635 -23.992 1.00 92.38 182 ASP A N 1
ATOM 1387 C CA . ASP A 1 182 ? 4.233 -14.742 -22.544 1.00 92.38 182 ASP A CA 1
ATOM 1388 C C . ASP A 1 182 ? 3.184 -13.825 -21.894 1.00 92.38 182 ASP A C 1
ATOM 1390 O O . ASP A 1 182 ? 3.181 -12.607 -22.112 1.00 92.38 182 ASP A O 1
ATOM 1394 N N . VAL A 1 183 ? 2.277 -14.436 -21.131 1.00 87.81 183 VAL A N 1
ATOM 1395 C CA . VAL A 1 183 ? 1.130 -13.823 -20.445 1.00 87.81 183 VAL A CA 1
ATOM 1396 C C . VAL A 1 183 ? 1.327 -13.725 -18.932 1.00 87.81 183 VAL A C 1
ATOM 1398 O O . VAL A 1 183 ? 0.423 -13.297 -18.223 1.00 87.81 183 VAL A O 1
ATOM 1401 N N . SER A 1 184 ? 2.523 -14.050 -18.431 1.00 88.44 184 SER A N 1
ATOM 1402 C CA . SER A 1 184 ? 2.869 -13.937 -17.004 1.00 88.44 184 SER A CA 1
ATOM 1403 C C . SER A 1 184 ? 2.794 -12.510 -16.444 1.00 88.44 184 SER A C 1
ATOM 1405 O O . SER A 1 184 ? 2.857 -12.300 -15.235 1.00 88.44 184 SER A O 1
ATOM 1407 N N . THR A 1 185 ? 2.680 -11.504 -17.313 1.00 83.81 185 THR A N 1
ATOM 1408 C CA . THR A 1 185 ? 2.601 -10.086 -16.949 1.00 83.81 185 THR A CA 1
ATOM 1409 C C . THR A 1 185 ? 1.445 -9.399 -17.669 1.00 83.81 185 THR A C 1
ATOM 1411 O O . THR A 1 185 ? 1.074 -9.850 -18.751 1.00 83.81 185 THR A O 1
ATOM 1414 N N . PRO A 1 186 ? 0.952 -8.250 -17.164 1.00 83.44 186 PRO A N 1
ATOM 1415 C CA . PRO A 1 186 ? -0.153 -7.504 -17.783 1.00 83.44 186 PRO A CA 1
ATOM 1416 C C . PRO A 1 186 ? 0.109 -7.050 -19.228 1.00 83.44 186 PRO A C 1
ATOM 1418 O O . PRO A 1 186 ? -0.831 -6.729 -19.947 1.00 83.44 186 PRO A O 1
ATOM 1421 N N . PHE A 1 187 ? 1.370 -7.022 -19.665 1.00 85.50 187 PHE A N 1
ATOM 1422 C CA . PHE A 1 187 ? 1.738 -6.762 -21.053 1.00 85.50 187 PHE A CA 1
ATOM 1423 C C . PHE A 1 187 ? 2.161 -8.065 -21.728 1.00 85.50 187 PHE A C 1
ATOM 1425 O O . PHE A 1 187 ? 3.182 -8.649 -21.356 1.00 85.50 187 PHE A O 1
ATOM 1432 N N . HIS A 1 188 ? 1.397 -8.496 -22.733 1.00 88.31 188 HIS A N 1
ATOM 1433 C CA . HIS A 1 188 ? 1.742 -9.661 -23.542 1.00 88.31 188 HIS A CA 1
ATOM 1434 C C . HIS A 1 188 ? 3.085 -9.443 -24.246 1.00 88.31 188 HIS A C 1
ATOM 1436 O O . HIS A 1 188 ? 3.277 -8.446 -24.947 1.00 88.31 188 HIS A O 1
ATOM 1442 N N . ARG A 1 189 ? 4.021 -10.379 -24.067 1.00 89.56 189 ARG A N 1
ATOM 1443 C CA . ARG A 1 189 ? 5.327 -10.358 -24.739 1.00 89.56 189 ARG A CA 1
ATOM 1444 C C . ARG A 1 189 ? 5.380 -11.443 -25.812 1.00 89.56 189 ARG A C 1
ATOM 1446 O O . ARG A 1 189 ? 5.455 -12.616 -25.448 1.00 89.56 189 ARG A O 1
ATOM 1453 N N . PRO A 1 190 ? 5.394 -11.094 -27.109 1.00 90.69 190 PRO A N 1
ATOM 1454 C CA . PRO A 1 190 ? 5.546 -12.070 -28.179 1.00 90.69 190 PRO A CA 1
ATOM 1455 C C . PRO A 1 190 ? 6.796 -12.929 -28.000 1.00 90.69 190 PRO A C 1
ATOM 1457 O O . PRO A 1 190 ? 7.906 -12.416 -27.822 1.00 90.69 190 PRO A O 1
ATOM 1460 N N . PHE A 1 191 ? 6.629 -14.244 -28.078 1.00 90.00 191 PHE A N 1
ATOM 1461 C CA . PHE A 1 191 ? 7.747 -15.167 -28.077 1.00 90.00 191 PHE A CA 1
ATOM 1462 C C . PHE A 1 191 ? 8.368 -15.226 -29.474 1.00 90.00 191 PHE A C 1
ATOM 1464 O O . PHE A 1 191 ? 7.707 -15.563 -30.454 1.00 90.00 191 PHE A O 1
ATOM 1471 N N . VAL A 1 192 ? 9.667 -14.933 -29.569 1.00 89.38 192 VAL A N 1
ATOM 1472 C CA . VAL A 1 192 ? 10.422 -15.049 -30.823 1.00 89.38 192 VAL A CA 1
ATOM 1473 C C . VAL A 1 192 ? 11.327 -16.285 -30.761 1.00 89.38 192 VAL A C 1
ATOM 1475 O O . VAL A 1 192 ? 12.300 -16.289 -29.984 1.00 89.38 192 VAL A O 1
ATOM 1478 N N . PRO A 1 193 ? 11.059 -17.321 -31.585 1.00 89.00 193 PRO A N 1
ATOM 1479 C CA . PRO A 1 193 ? 11.914 -18.496 -31.688 1.00 89.00 193 PRO A CA 1
ATOM 1480 C C . PRO A 1 193 ? 13.364 -18.114 -31.972 1.00 89.00 193 PRO A C 1
ATOM 1482 O O . PRO A 1 193 ? 13.632 -17.173 -32.721 1.00 89.00 193 PRO A O 1
ATOM 1485 N N . ALA A 1 194 ? 14.314 -18.859 -31.401 1.00 84.94 194 ALA A N 1
ATOM 1486 C CA . ALA A 1 194 ? 15.742 -18.539 -31.486 1.00 84.94 194 ALA A CA 1
ATOM 1487 C C . ALA A 1 194 ? 16.226 -18.318 -32.930 1.00 84.94 194 ALA A C 1
ATOM 1489 O O . ALA A 1 194 ? 16.946 -17.355 -33.192 1.00 84.94 194 ALA A O 1
ATOM 1490 N N . LEU A 1 195 ? 15.749 -19.147 -33.866 1.00 88.75 195 LEU A N 1
ATOM 1491 C CA . LEU A 1 195 ? 16.053 -19.054 -35.296 1.00 88.75 195 LEU A CA 1
ATOM 1492 C C . LEU A 1 195 ? 15.635 -17.706 -35.915 1.00 8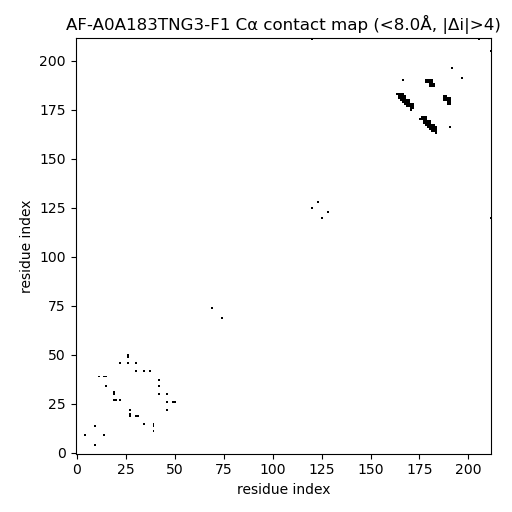8.75 195 LEU A C 1
ATOM 1494 O O . LEU A 1 195 ? 16.292 -17.206 -36.824 1.00 88.75 195 LEU A O 1
ATOM 1498 N N . MET A 1 196 ? 14.565 -17.095 -35.404 1.00 87.94 196 MET A N 1
ATOM 1499 C CA . MET A 1 196 ? 13.965 -15.876 -35.953 1.00 87.94 196 MET A CA 1
ATOM 1500 C C . MET A 1 196 ? 14.466 -14.594 -35.284 1.00 87.94 196 MET A C 1
ATOM 1502 O O . MET A 1 196 ? 14.349 -13.520 -35.873 1.00 87.94 196 MET A O 1
ATOM 1506 N N . ARG A 1 197 ? 15.062 -14.675 -34.084 1.00 90.69 197 ARG A N 1
ATOM 1507 C CA . ARG A 1 197 ? 15.477 -13.497 -33.292 1.00 90.69 197 ARG A CA 1
ATOM 1508 C C . ARG A 1 197 ? 16.339 -12.523 -34.085 1.00 90.69 197 ARG A C 1
ATOM 1510 O O . ARG A 1 197 ? 16.125 -11.318 -34.006 1.00 90.69 197 ARG A O 1
ATOM 1517 N N . ARG A 1 198 ? 17.279 -13.037 -34.886 1.00 86.31 198 ARG A N 1
ATOM 1518 C CA . ARG A 1 198 ? 18.150 -12.198 -35.719 1.00 86.31 198 ARG A CA 1
ATOM 1519 C C . ARG A 1 198 ? 17.364 -11.454 -36.802 1.00 86.31 198 ARG A C 1
ATOM 1521 O O . ARG A 1 198 ? 17.560 -10.256 -36.966 1.00 86.31 198 ARG A O 1
ATOM 1528 N N . ALA A 1 199 ? 16.486 -12.147 -37.525 1.00 88.50 199 ALA A N 1
ATOM 1529 C CA . ALA A 1 199 ? 15.701 -11.555 -38.608 1.00 88.50 199 ALA A CA 1
ATOM 1530 C C . ALA A 1 199 ? 14.727 -10.485 -38.087 1.00 88.50 199 ALA A C 1
ATOM 1532 O O . ALA A 1 199 ? 14.663 -9.382 -38.631 1.00 88.50 199 ALA A O 1
ATOM 1533 N N . VAL A 1 200 ? 14.036 -10.783 -36.981 1.00 89.62 200 VAL A N 1
ATOM 1534 C CA . VAL A 1 200 ? 13.141 -9.832 -36.308 1.00 89.62 200 VAL A CA 1
ATOM 1535 C C . VAL A 1 200 ? 13.920 -8.609 -35.828 1.00 89.62 200 VAL A C 1
ATOM 1537 O O . VAL A 1 200 ? 13.508 -7.485 -36.100 1.00 89.62 200 VAL A O 1
ATOM 1540 N N . PHE A 1 201 ? 15.079 -8.811 -35.187 1.00 90.00 201 PHE A N 1
ATOM 1541 C CA . PHE A 1 201 ? 15.935 -7.709 -34.751 1.00 90.00 201 PHE A CA 1
ATOM 1542 C C . PHE A 1 201 ? 16.343 -6.807 -35.917 1.00 90.00 201 PHE A C 1
ATOM 1544 O O . PHE A 1 201 ? 16.150 -5.605 -35.819 1.00 90.00 201 PHE A O 1
ATOM 1551 N N . HIS A 1 202 ? 16.858 -7.356 -37.023 1.00 86.12 202 HIS A N 1
ATOM 1552 C CA . HIS A 1 202 ? 17.254 -6.544 -38.180 1.00 86.12 202 HIS A CA 1
ATOM 1553 C C . HIS A 1 202 ? 16.092 -5.749 -38.768 1.00 86.12 202 HIS A C 1
ATOM 1555 O O . HIS A 1 202 ? 16.274 -4.587 -39.115 1.00 86.12 202 HIS A O 1
ATOM 1561 N N . THR A 1 203 ? 14.909 -6.359 -38.846 1.00 86.94 203 THR A N 1
ATOM 1562 C CA . THR A 1 203 ? 13.710 -5.696 -39.368 1.00 86.94 203 THR A CA 1
ATOM 1563 C C . THR A 1 203 ? 13.332 -4.510 -38.483 1.00 86.94 203 THR A C 1
ATOM 1565 O O . THR A 1 203 ? 13.242 -3.388 -38.967 1.00 86.94 203 THR A O 1
ATOM 1568 N N . LEU A 1 204 ? 13.190 -4.729 -37.172 1.00 88.75 204 LEU A N 1
ATOM 1569 C CA . LEU A 1 204 ? 12.824 -3.673 -36.223 1.00 88.75 204 LEU A CA 1
ATOM 1570 C C . LEU A 1 204 ? 13.907 -2.594 -36.104 1.00 88.75 204 LEU A C 1
ATOM 1572 O O . LEU A 1 204 ? 13.605 -1.405 -36.074 1.00 88.75 204 LEU A O 1
ATOM 1576 N N . HIS A 1 205 ? 15.173 -3.005 -36.074 1.00 87.44 205 HIS A N 1
ATOM 1577 C CA . HIS A 1 205 ? 16.317 -2.101 -36.024 1.00 87.44 205 HIS A CA 1
ATOM 1578 C C . HIS A 1 205 ? 16.416 -1.240 -37.291 1.00 87.44 205 HIS A C 1
ATOM 1580 O O . HIS A 1 205 ? 16.708 -0.050 -37.196 1.00 87.44 205 HIS A O 1
ATOM 1586 N N . GLY A 1 206 ? 16.130 -1.807 -38.468 1.00 83.19 206 GLY A N 1
ATOM 1587 C CA . GLY A 1 206 ? 16.103 -1.080 -39.740 1.00 83.19 206 GLY A CA 1
ATOM 1588 C C . GLY A 1 206 ? 15.024 0.004 -39.791 1.00 83.19 206 GLY A C 1
ATOM 1589 O O . GLY A 1 206 ? 15.279 1.089 -40.301 1.00 83.19 206 GLY A O 1
ATOM 1590 N N . LEU A 1 207 ? 13.854 -0.222 -39.178 1.00 85.62 207 LEU A N 1
ATOM 1591 C CA . LEU A 1 207 ? 12.797 0.800 -39.093 1.00 85.62 207 LEU A CA 1
ATOM 1592 C C . LEU A 1 207 ? 13.243 2.058 -38.331 1.00 85.62 207 LEU A C 1
ATOM 1594 O O . LEU A 1 207 ? 12.781 3.155 -38.629 1.00 85.62 207 LEU A O 1
ATOM 1598 N N . SER A 1 208 ? 14.146 1.914 -37.356 1.00 83.44 208 SER A N 1
ATOM 1599 C CA . SER A 1 208 ? 14.709 3.048 -36.605 1.00 83.44 208 SER A CA 1
ATOM 1600 C C . SER A 1 208 ? 15.824 3.789 -37.357 1.00 83.44 208 SER A C 1
ATOM 1602 O O . SER A 1 208 ? 16.255 4.854 -36.917 1.00 83.44 208 SER A O 1
ATOM 1604 N N . HIS A 1 209 ? 16.292 3.244 -38.482 1.00 81.62 209 HIS A N 1
ATOM 1605 C CA . HIS A 1 209 ? 17.379 3.789 -39.293 1.00 81.62 209 HIS A CA 1
ATOM 1606 C C . HIS A 1 209 ? 17.006 3.790 -40.787 1.00 81.62 209 HIS A C 1
ATOM 1608 O O . HIS A 1 209 ? 17.593 3.037 -41.564 1.00 81.62 209 HIS A O 1
ATOM 1614 N N . PRO A 1 210 ? 16.039 4.623 -41.216 1.00 71.62 210 PRO A N 1
ATOM 1615 C CA . PRO A 1 210 ? 15.657 4.696 -42.620 1.00 71.62 210 PRO A CA 1
ATOM 1616 C C . PRO A 1 210 ? 16.833 5.210 -43.465 1.00 71.62 210 PRO A C 1
ATOM 1618 O O . PRO A 1 210 ? 17.254 6.356 -43.313 1.00 71.62 210 PRO A O 1
ATOM 1621 N N . GLY A 1 211 ? 17.358 4.368 -44.359 1.00 63.41 211 GLY A N 1
ATOM 1622 C CA . GLY A 1 211 ? 18.389 4.756 -45.331 1.00 63.41 211 GLY A CA 1
ATOM 1623 C C . GLY A 1 211 ? 19.846 4.475 -44.939 1.00 63.41 211 GLY A C 1
ATOM 1624 O O . GLY A 1 211 ? 20.739 5.015 -45.590 1.00 63.41 211 GLY A O 1
ATOM 1625 N N . ILE A 1 212 ? 20.094 3.649 -43.915 1.00 62.62 212 ILE A N 1
ATOM 1626 C CA . ILE A 1 212 ? 21.380 2.946 -43.714 1.00 62.62 212 ILE A CA 1
ATOM 1627 C C . ILE A 1 212 ? 21.243 1.533 -44.276 1.00 62.62 212 ILE A C 1
ATOM 1629 O O . ILE A 1 212 ? 22.197 1.076 -44.941 1.00 62.62 212 ILE A O 1
#

Secondary structure (DSSP, 8-state):
-GGGTTSS---HHHHHHHHHHTS-HHHHHHHHHHTTTS-HHHHHHHHHHHHHHHTTSPPPGGGGGS-----HHHHHHHHHHHHHHHHHHHHHHHHHHHHHHHHTS-------------TT--HHHHHHTT--TT-PPPPPS---S------------------S--EEEEEPTTSS-EEEEE-SSSS-EE---HHHHHHHHHHHHHHTSTT-

Mean predicted aligned error: 23.07 Å

Nearest PDB structures (foldseek):
  8uxq-assembly1_C  TM=1.984E-01  e=6.121E+00  Homo sapiens

pLDDT: mean 72.35, std 18.49, range [32.03, 94.44]

Foldseek 3Di:
DVPVCPPDVDDQVNVLVVVLVPADPVLSVVLVVVSVVDGPVVSVVVSVVVVVVVVVDDPDPVVPPPDPPCPPVNVVVVVVVVVVVVVVVVVVVVVVVVVVVVVVPDCPDDDPPPDPCPPADDPCCVVPVPDPPDDDDPDPPPPDDDDDDPDDDDDDPDDPPVPLWDWDFDQDPPDRGTFTWTPSDPDTHGDDPPVCVVVVCCVVVCVVRPPD

Solvent-accessible surface area (backbone atoms only — not comparable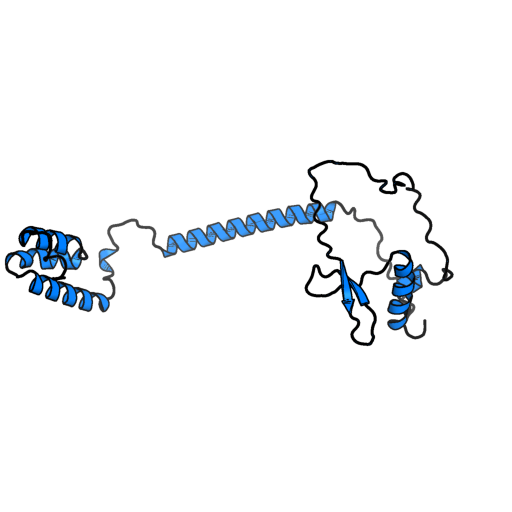 to full-atom values): 13887 Å² total; per-residue (Å²): 126,75,80,71,62,77,84,48,95,68,51,71,65,60,50,51,52,55,55,41,71,75,42,59,67,79,57,25,64,59,44,62,78,52,49,84,87,45,55,72,71,57,50,50,54,51,50,53,53,52,53,58,53,50,77,74,49,76,82,66,78,79,74,69,80,81,62,97,64,77,49,74,64,57,55,51,50,50,49,50,53,51,51,52,52,51,51,51,51,51,52,50,52,49,50,50,58,51,46,55,66,52,59,74,50,68,85,77,80,70,85,77,70,79,67,79,81,64,84,88,67,53,73,64,52,74,75,50,70,86,63,63,95,78,71,75,75,82,76,68,94,74,84,72,85,82,92,73,78,88,73,90,74,87,86,81,95,85,76,88,75,73,66,76,72,38,76,43,76,40,74,44,96,86,54,101,47,68,41,51,18,33,58,66,46,99,63,74,41,76,64,68,57,80,89,45,45,62,60,53,47,52,55,59,55,43,71,79,42,81,92,119

Radius of gyration: 40.54 Å; Cα contacts (8 Å, |Δi|>4): 73; chains: 1; bounding box: 75×60×95 Å

Organism: Schistocephalus solidus (NCBI:txid70667)

Sequence (212 aa):
MQALRGELQIDDKLFKELFLEHLPTDVQTILASVSEDLSVSKLAEMADRMLEVQRFQPPSIAQLSTSPLLTPNEHLVTQMVAMTAEMASLKLQLAHLTSYRSSSRSPSGRQSHSRPRTAGVCWYHTNFAQRPIGALPPVPSNLHRETSLPENRVGCPGDESVSGLQLADVPLTTGTGTMLSDVSTPFHRPFVPALMRRAVFHTLHGLSHPGI